Protein AF-A0A9D6PTS1-F1 (afdb_monomer_lite)

Sequence (184 aa):
MKTFHCTCGNTLYFPNSLCLACNRAVGYLPDEKQLSAIVPAATGHLLATYNGRQYKKCKNYSDYDVCNWLVPIEDAQDYCVSCRLNQIIPNLNEPKNITLWYRIEQAKRHLLYTLFSLHLPVLNRSEDPVHGMGFEFMEDETAYDEFTNELTTKRSVITGHNAGIITINLLEAQPSKRVKMREE

Secondary structure (DSSP, 8-state):
---EE-TTS-EE-TT-SB-TTT--BEEEETTTTEEEEEEE-TTSSEEETTT--EEEE-HHHHHHS---BEEETT---SS-TTGGGEEE---TTSHHHHHHHHHHHHHHHHHHHHHHHTT----BTTT-TTT-BEEEEE--EEEE-TTT--EEEEEPPPPEEETTEEEEEGGGGSHHHHHHHHH-

pLDDT: mean 91.29, std 9.03, range [47.09, 98.06]

Structure (mmCIF, N/CA/C/O backbone):
data_AF-A0A9D6PTS1-F1
#
_entry.id   AF-A0A9D6PTS1-F1
#
loop_
_atom_site.group_PDB
_atom_site.id
_atom_site.type_symbol
_atom_site.label_atom_id
_atom_site.label_alt_id
_atom_site.label_comp_id
_atom_site.label_asym_id
_atom_site.label_entity_id
_atom_site.label_seq_id
_atom_site.pdbx_PDB_ins_code
_atom_site.Cartn_x
_atom_site.Cartn_y
_atom_site.Cartn_z
_atom_site.occupancy
_atom_site.B_iso_or_equiv
_atom_site.auth_seq_id
_atom_site.auth_comp_id
_atom_site.auth_asym_id
_atom_site.auth_atom_id
_atom_site.pdbx_PDB_model_num
ATOM 1 N N . MET A 1 1 ? -13.735 13.630 -3.300 1.00 64.75 1 MET A N 1
ATOM 2 C CA . MET A 1 1 ? -12.655 12.935 -2.563 1.00 64.75 1 MET A CA 1
ATOM 3 C C . MET A 1 1 ? -13.270 12.356 -1.297 1.00 64.75 1 MET A C 1
ATOM 5 O O . MET A 1 1 ? -13.902 13.119 -0.579 1.00 64.75 1 MET A O 1
ATOM 9 N N . LYS A 1 2 ? -13.192 11.036 -1.064 1.00 82.88 2 LYS A N 1
ATOM 10 C CA . LYS A 1 2 ? -13.738 10.430 0.163 1.00 82.88 2 LYS A CA 1
ATOM 11 C C . LYS A 1 2 ? -12.865 10.835 1.350 1.00 82.88 2 LYS A C 1
ATOM 13 O O . LYS A 1 2 ? -11.642 10.724 1.275 1.00 82.88 2 LYS A O 1
ATOM 18 N N . THR A 1 3 ? -13.494 11.304 2.414 1.00 93.00 3 THR A N 1
ATOM 19 C CA . THR A 1 3 ? -12.849 11.615 3.689 1.00 93.00 3 THR A CA 1
ATOM 20 C C . THR A 1 3 ? -13.257 10.595 4.745 1.00 93.00 3 THR A C 1
ATOM 22 O O . THR A 1 3 ? -14.233 9.859 4.587 1.00 93.00 3 THR A O 1
ATOM 25 N N . PHE A 1 4 ? -12.477 10.537 5.817 1.00 94.56 4 PHE A N 1
ATOM 26 C CA . PHE A 1 4 ? -12.728 9.704 6.987 1.00 94.56 4 PHE A CA 1
ATOM 27 C C . PHE A 1 4 ? -12.675 10.573 8.245 1.00 94.56 4 PHE A C 1
ATOM 29 O O . PHE A 1 4 ? -12.300 11.744 8.179 1.00 94.56 4 PHE A O 1
ATOM 36 N N . HIS A 1 5 ? -13.013 10.002 9.399 1.00 95.88 5 HIS A N 1
ATOM 37 C CA . HIS A 1 5 ? -12.986 10.716 10.673 1.00 95.88 5 HIS A CA 1
ATOM 38 C C . HIS A 1 5 ? -12.180 9.947 11.713 1.00 95.88 5 HIS A C 1
ATOM 40 O O . HIS A 1 5 ? -12.327 8.736 11.870 1.00 95.88 5 HIS A O 1
ATOM 46 N N . CYS A 1 6 ? -11.325 10.667 12.435 1.00 96.38 6 CYS A N 1
ATOM 47 C CA . CYS A 1 6 ? -10.659 10.145 13.618 1.00 96.38 6 CYS A CA 1
ATOM 48 C C . CYS A 1 6 ? -11.649 10.071 14.789 1.00 96.38 6 CYS A C 1
ATOM 50 O O . CYS A 1 6 ? -12.622 10.819 14.839 1.00 96.38 6 CYS A O 1
ATOM 52 N N . THR A 1 7 ? -11.336 9.277 15.814 1.00 94.88 7 THR A N 1
ATOM 53 C CA . THR A 1 7 ? -12.111 9.226 17.069 1.00 94.88 7 THR A CA 1
ATOM 54 C C . THR A 1 7 ? -12.200 10.566 17.808 1.00 94.88 7 THR A C 1
ATOM 56 O O . THR A 1 7 ? -13.036 10.719 18.685 1.00 94.88 7 THR A O 1
ATOM 59 N N . CYS A 1 8 ? -11.331 11.531 17.491 1.00 95.31 8 CYS A N 1
ATOM 60 C CA . CYS A 1 8 ? -11.377 12.889 18.038 1.00 95.31 8 CYS A CA 1
ATOM 61 C C . CYS A 1 8 ? -12.244 13.853 17.202 1.00 95.31 8 CYS A C 1
ATOM 63 O O . CYS A 1 8 ? -12.252 15.046 17.479 1.00 95.31 8 CYS A O 1
ATOM 65 N N . GLY A 1 9 ? -12.888 13.373 16.133 1.00 94.81 9 GLY A N 1
ATOM 66 C CA . GLY A 1 9 ? -13.703 14.171 15.210 1.00 94.81 9 GLY A CA 1
ATOM 67 C C . GLY A 1 9 ? -12.942 14.812 14.043 1.00 94.81 9 GLY A C 1
ATOM 68 O O . GLY A 1 9 ? -13.570 15.260 13.089 1.00 94.81 9 GLY A O 1
ATOM 69 N N . ASN A 1 10 ? -11.603 14.824 14.058 1.00 96.75 10 ASN A N 1
ATOM 70 C CA . ASN A 1 10 ? -10.819 15.421 12.973 1.00 96.75 10 ASN A CA 1
ATOM 71 C C . AS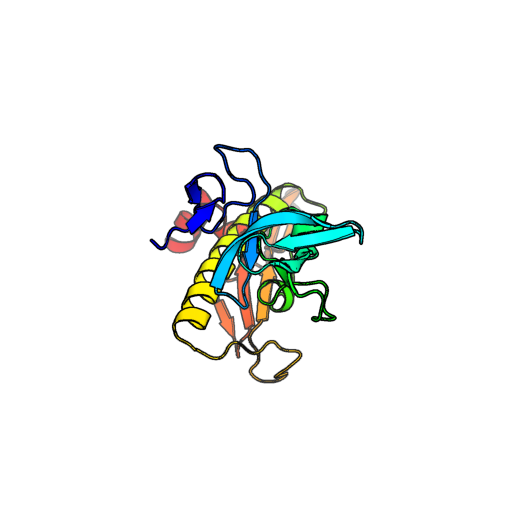N A 1 10 ? -10.992 14.662 11.650 1.00 96.75 10 ASN A C 1
ATOM 73 O O . ASN A 1 10 ? -11.004 13.427 11.628 1.00 96.75 10 ASN A O 1
ATOM 77 N N . THR A 1 11 ? -11.055 15.408 10.549 1.00 96.25 11 THR A N 1
ATOM 78 C CA . THR A 1 11 ? -11.092 14.852 9.196 1.00 96.25 11 THR A CA 1
ATOM 79 C C . THR A 1 11 ? -9.752 14.215 8.854 1.00 96.25 11 THR A C 1
ATOM 81 O O . THR A 1 11 ? -8.693 14.824 9.005 1.00 96.25 11 THR A O 1
ATOM 84 N N . LEU A 1 12 ? -9.811 12.984 8.365 1.00 95.62 12 LEU A N 1
ATOM 85 C CA . LEU A 1 12 ? -8.674 12.243 7.855 1.00 95.62 12 LEU A CA 1
ATOM 86 C C . LEU A 1 12 ? -8.814 12.044 6.348 1.00 95.62 12 LEU A C 1
ATOM 88 O O . LEU A 1 12 ? -9.909 11.858 5.807 1.00 95.62 12 LEU A O 1
ATOM 92 N N . TYR A 1 13 ? -7.671 12.017 5.685 1.00 93.38 13 TYR A N 1
ATOM 93 C CA . TYR A 1 13 ? -7.529 11.731 4.270 1.00 93.38 13 TYR A CA 1
ATOM 94 C C . TYR A 1 13 ? -6.846 10.382 4.085 1.00 93.38 13 TYR A C 1
ATOM 96 O O . TYR A 1 13 ? -6.071 9.932 4.927 1.00 93.38 13 TYR A O 1
ATOM 104 N N . PHE A 1 14 ? -7.110 9.753 2.943 1.00 91.31 14 PHE A N 1
ATOM 105 C CA . PHE A 1 14 ? -6.644 8.407 2.625 1.00 91.31 14 PHE A CA 1
ATOM 106 C C . PHE A 1 14 ? -5.150 8.117 2.899 1.00 91.31 14 PHE A C 1
ATOM 108 O O . PHE A 1 14 ? -4.876 7.034 3.413 1.00 91.31 14 PHE A O 1
ATOM 115 N N . PRO A 1 15 ? -4.183 9.022 2.631 1.00 92.44 15 PRO A N 1
ATOM 116 C CA . PRO A 1 15 ? -2.770 8.733 2.880 1.00 92.44 15 PRO A CA 1
ATOM 117 C C . PRO A 1 15 ? -2.318 8.985 4.324 1.00 92.44 15 PRO A C 1
ATOM 119 O O . PRO A 1 15 ? -1.149 8.766 4.630 1.00 92.44 15 PRO A O 1
ATOM 122 N N . ASN A 1 16 ? -3.188 9.477 5.215 1.00 94.62 16 ASN A N 1
ATOM 123 C CA . ASN A 1 16 ? -2.781 9.736 6.592 1.00 94.62 16 ASN A CA 1
ATOM 124 C C . ASN A 1 16 ? -2.387 8.431 7.304 1.00 94.62 16 ASN A C 1
ATOM 126 O O . ASN A 1 16 ? -3.084 7.420 7.219 1.00 94.62 16 ASN A O 1
ATOM 130 N N . SER A 1 17 ? -1.273 8.498 8.031 1.00 95.25 17 SER A N 1
ATOM 131 C CA . SER A 1 17 ? -0.795 7.508 9.007 1.00 95.25 17 SER A CA 1
ATOM 132 C C . SER A 1 17 ? -0.874 8.036 10.450 1.00 95.25 17 SER A C 1
ATOM 134 O O . SER A 1 17 ? -0.736 7.283 11.414 1.00 95.25 17 SER A O 1
ATOM 136 N N . LEU A 1 18 ? -1.153 9.336 10.608 1.00 96.62 18 LEU A N 1
ATOM 137 C CA . LEU A 1 18 ? -1.346 10.031 11.876 1.00 96.62 18 LEU A CA 1
ATOM 138 C C . LEU A 1 18 ? -2.528 11.005 11.769 1.00 96.62 18 LEU A C 1
ATOM 140 O O . LEU A 1 18 ? -2.711 11.670 10.747 1.00 96.62 18 LEU A O 1
ATOM 144 N N . CYS A 1 19 ? -3.308 11.134 12.838 1.00 96.81 19 CYS A N 1
ATOM 145 C CA . CYS A 1 19 ? -4.261 12.225 12.981 1.00 96.81 19 CYS A CA 1
ATOM 146 C C . CYS A 1 19 ? -3.537 13.502 13.420 1.00 96.81 19 CYS A C 1
ATOM 148 O O . CYS A 1 19 ? -3.037 13.567 14.538 1.00 96.81 19 CYS A O 1
ATOM 150 N N . LEU A 1 20 ? -3.554 14.540 12.584 1.00 94.94 20 LEU A N 1
ATOM 151 C CA . LEU A 1 20 ? -2.844 15.799 12.851 1.00 94.94 20 LEU A CA 1
ATOM 152 C C . LEU A 1 20 ? -3.441 16.644 13.995 1.00 94.94 20 LEU A C 1
ATOM 154 O O . LEU A 1 20 ? -2.818 17.608 14.418 1.00 94.94 20 LEU A O 1
ATOM 158 N N . ALA A 1 21 ? -4.633 16.301 14.495 1.00 96.94 21 ALA A N 1
ATOM 159 C CA . ALA A 1 21 ? -5.270 17.015 15.605 1.00 96.94 21 ALA A CA 1
ATOM 160 C C . ALA A 1 21 ? -5.002 16.378 16.979 1.00 96.94 21 ALA A C 1
ATOM 162 O O . ALA A 1 21 ? -4.867 17.088 17.968 1.00 96.94 21 ALA A O 1
ATOM 163 N N . CYS A 1 22 ? -4.955 15.043 17.064 1.00 96.44 22 CYS A N 1
ATOM 164 C CA . CYS A 1 22 ? -4.805 14.327 18.342 1.00 96.44 22 CYS A CA 1
ATOM 165 C C . CYS A 1 22 ? -3.583 13.403 18.407 1.00 96.44 22 CYS A C 1
ATOM 167 O O . CYS A 1 22 ? -3.416 12.690 19.393 1.00 96.44 22 CYS A O 1
ATOM 169 N N . ASN A 1 23 ? -2.757 13.376 17.358 1.00 95.88 23 ASN A N 1
ATOM 170 C CA . ASN A 1 23 ? -1.534 12.576 17.244 1.00 95.88 23 ASN A CA 1
ATOM 171 C C . ASN A 1 23 ? -1.720 11.062 17.434 1.00 95.88 23 ASN A C 1
ATOM 173 O O . ASN A 1 23 ? -0.760 10.338 17.686 1.00 95.88 23 ASN A O 1
ATOM 177 N N . ARG A 1 24 ? -2.944 10.545 17.284 1.00 95.31 24 ARG A N 1
ATOM 178 C CA . ARG A 1 24 ? -3.167 9.097 17.224 1.00 95.31 24 ARG A CA 1
ATOM 179 C C . ARG A 1 24 ? -2.693 8.555 15.886 1.00 95.31 24 ARG A C 1
ATOM 181 O O . ARG A 1 24 ? -2.996 9.140 14.844 1.00 95.31 24 ARG A O 1
ATOM 188 N N . ALA A 1 25 ? -2.008 7.417 15.919 1.00 95.75 25 ALA A N 1
ATOM 189 C CA . ALA A 1 25 ? -1.727 6.654 14.716 1.00 95.75 25 ALA A CA 1
ATOM 190 C C . ALA A 1 25 ? -3.047 6.197 14.077 1.00 95.75 25 ALA A C 1
ATOM 192 O O . ALA A 1 25 ? -4.013 5.863 14.773 1.00 95.75 25 ALA A O 1
ATOM 193 N N . VAL A 1 26 ? -3.090 6.206 12.750 1.00 97.19 26 VAL A N 1
ATOM 194 C CA . VAL A 1 26 ? -4.240 5.753 11.966 1.00 97.19 26 VAL A CA 1
ATOM 195 C C . VAL A 1 26 ? -3.764 4.796 10.879 1.00 97.19 26 VAL A C 1
ATOM 197 O O . VAL A 1 26 ? -2.644 4.907 10.389 1.00 97.19 26 VAL A O 1
ATOM 200 N N . GLY A 1 27 ? -4.612 3.849 10.505 1.00 97.25 27 GLY A N 1
ATOM 201 C CA . GLY A 1 27 ? -4.324 2.887 9.450 1.00 97.25 27 GLY A CA 1
ATOM 202 C C . GLY A 1 27 ? -5.582 2.533 8.675 1.00 97.25 27 GLY A C 1
ATOM 203 O O . GLY A 1 27 ? -6.701 2.641 9.184 1.00 97.25 27 GLY A O 1
ATOM 204 N N . TYR A 1 28 ? -5.398 2.170 7.412 1.00 97.69 28 TYR A N 1
ATOM 205 C CA . TYR A 1 28 ? -6.489 1.818 6.517 1.00 97.69 28 TYR A CA 1
ATOM 206 C C . TYR A 1 28 ? -6.804 0.329 6.630 1.00 97.69 28 TYR A C 1
ATOM 208 O O . TYR A 1 28 ? -5.909 -0.506 6.520 1.00 97.69 28 TYR A O 1
ATOM 216 N N . LEU A 1 29 ? -8.076 0.017 6.839 1.00 96.94 29 LEU A N 1
ATOM 217 C CA . LEU A 1 29 ? -8.641 -1.322 6.928 1.00 96.94 29 LEU A CA 1
ATOM 218 C C . LEU A 1 29 ? -9.196 -1.683 5.540 1.00 96.94 29 LEU A C 1
ATOM 220 O O . LEU A 1 29 ? -10.252 -1.159 5.165 1.00 96.94 29 LEU A O 1
ATOM 224 N N . PRO A 1 30 ? -8.486 -2.484 4.724 1.00 94.19 30 PRO A N 1
ATOM 225 C CA . PRO A 1 30 ? -8.931 -2.791 3.364 1.00 94.19 30 PRO A CA 1
ATOM 226 C C . PRO A 1 30 ? -10.227 -3.612 3.318 1.00 94.19 30 PRO A C 1
ATOM 228 O O . PRO A 1 30 ? -11.035 -3.412 2.415 1.00 94.19 30 PRO A O 1
ATOM 231 N N . ASP A 1 31 ? -10.441 -4.473 4.310 1.00 92.94 31 ASP A N 1
ATOM 232 C CA . ASP A 1 31 ? -11.643 -5.281 4.536 1.00 92.94 31 ASP A CA 1
ATOM 233 C C . ASP A 1 31 ? -12.887 -4.423 4.825 1.00 92.94 31 ASP A C 1
ATOM 235 O O . ASP A 1 31 ? -13.961 -4.690 4.293 1.00 92.94 31 ASP A O 1
ATOM 239 N N . GLU A 1 32 ? -12.728 -3.338 5.585 1.00 94.56 32 GLU A N 1
ATOM 240 C CA . GLU A 1 32 ? -13.823 -2.422 5.953 1.00 94.56 32 GLU A CA 1
ATOM 241 C C . GLU A 1 32 ? -13.914 -1.187 5.032 1.00 94.56 32 GLU A C 1
ATOM 243 O O . GLU A 1 32 ? -14.796 -0.336 5.163 1.00 94.56 32 GLU A O 1
ATOM 248 N N . LYS A 1 33 ? -12.963 -1.038 4.103 1.00 93.19 33 LYS A N 1
ATOM 249 C CA . LYS A 1 33 ? -12.774 0.144 3.244 1.00 93.19 33 LYS A CA 1
ATOM 250 C C . LYS A 1 33 ? -12.736 1.472 4.026 1.00 93.19 33 LYS A C 1
ATOM 252 O O . LYS A 1 33 ? -13.239 2.502 3.542 1.00 93.19 33 LYS A O 1
ATOM 257 N N . GLN A 1 34 ? -12.111 1.455 5.205 1.00 94.94 34 GLN A N 1
ATOM 258 C CA . GLN A 1 34 ? -12.180 2.517 6.212 1.00 94.94 34 GLN A CA 1
ATOM 259 C C . GLN A 1 34 ? -10.801 2.890 6.771 1.00 94.94 34 GLN A C 1
ATOM 261 O O . GLN A 1 34 ? -9.968 2.025 7.007 1.00 94.94 34 GLN A O 1
ATOM 266 N N . LEU A 1 35 ? -10.564 4.175 7.049 1.00 96.12 35 LEU A N 1
ATOM 267 C CA . LEU A 1 35 ? -9.413 4.612 7.845 1.00 96.12 35 LEU A CA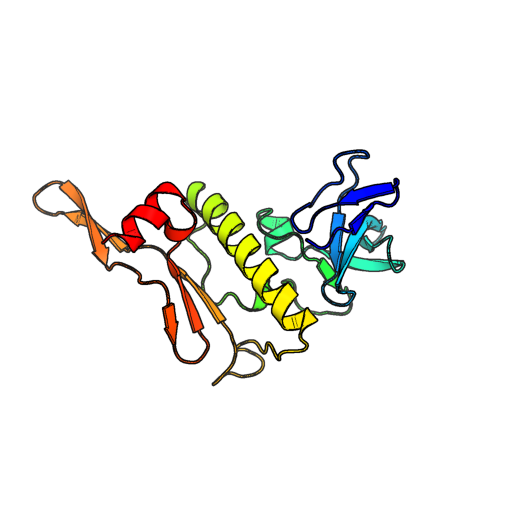 1
ATOM 268 C C . LEU A 1 35 ? -9.807 4.681 9.328 1.00 96.12 35 LEU A C 1
ATOM 270 O O . LEU A 1 35 ? -10.783 5.350 9.676 1.00 96.12 35 LEU A O 1
ATOM 274 N N . SER A 1 36 ? -9.057 3.997 10.192 1.00 97.06 36 SER A N 1
ATOM 275 C CA . SER A 1 36 ? -9.333 3.900 11.629 1.00 97.06 36 SER A CA 1
ATOM 276 C C . SER A 1 36 ? -8.156 4.410 12.447 1.00 97.06 36 SER A C 1
ATOM 278 O O . SER A 1 36 ? -7.002 4.162 12.099 1.00 97.06 36 SER A O 1
ATOM 280 N N . ALA A 1 37 ? -8.436 5.048 13.587 1.00 96.94 37 ALA A N 1
ATOM 281 C CA . ALA A 1 37 ? -7.421 5.176 14.624 1.00 96.94 37 ALA A CA 1
ATOM 282 C C . ALA A 1 37 ? -7.054 3.787 15.153 1.00 96.94 37 ALA A C 1
ATOM 284 O O . ALA A 1 37 ? -7.895 2.881 15.204 1.00 96.94 37 ALA A O 1
ATOM 285 N N . ILE A 1 38 ? -5.787 3.633 15.511 1.00 96.00 38 ILE A N 1
ATOM 286 C CA . ILE A 1 38 ? -5.234 2.394 16.042 1.00 96.00 38 ILE A CA 1
ATOM 287 C C . ILE A 1 38 ? -4.603 2.648 17.399 1.00 96.00 38 ILE A C 1
ATOM 289 O O . ILE A 1 38 ? -3.952 3.671 17.619 1.00 96.00 38 ILE A O 1
ATOM 293 N N . VAL A 1 39 ? -4.802 1.701 18.309 1.00 94.19 39 VAL A N 1
ATOM 294 C CA . VAL A 1 39 ? -4.187 1.713 19.636 1.00 94.19 39 VAL A CA 1
ATOM 295 C C . VAL A 1 39 ? -3.404 0.417 19.848 1.00 94.19 39 VAL A C 1
ATOM 297 O O . VAL A 1 39 ? -3.842 -0.630 19.370 1.00 94.19 39 VAL A O 1
ATOM 300 N N . PRO A 1 40 ? -2.247 0.452 20.528 1.00 92.25 40 PRO A N 1
ATOM 301 C CA . PRO A 1 40 ? -1.524 -0.767 20.872 1.00 92.25 40 PRO A CA 1
ATOM 302 C C . PRO A 1 40 ? -2.388 -1.698 21.734 1.00 92.25 40 PRO A C 1
ATOM 304 O O . PRO A 1 40 ? -2.995 -1.258 22.711 1.00 92.25 40 PRO A O 1
ATOM 307 N N . ALA A 1 41 ? -2.436 -2.979 21.380 1.00 88.62 41 ALA A N 1
ATOM 308 C CA . ALA A 1 41 ? -3.005 -4.041 22.201 1.00 88.62 41 ALA A CA 1
ATOM 309 C C . ALA A 1 41 ? -1.907 -4.699 23.054 1.00 88.62 41 ALA A C 1
ATOM 311 O O . ALA A 1 41 ? -0.726 -4.668 22.705 1.00 88.62 41 ALA A O 1
ATOM 312 N N . ALA A 1 42 ? -2.295 -5.351 24.155 1.00 78.44 42 ALA A N 1
ATOM 313 C CA . ALA A 1 42 ? -1.361 -6.036 25.059 1.00 78.44 42 ALA A CA 1
ATOM 314 C C . ALA A 1 42 ? -0.558 -7.161 24.373 1.00 78.44 42 ALA A C 1
ATOM 316 O O . ALA A 1 42 ? 0.521 -7.521 24.825 1.00 78.44 42 ALA A O 1
ATOM 317 N N . THR A 1 43 ? -1.072 -7.692 23.264 1.00 75.94 43 THR A N 1
ATOM 318 C CA . THR A 1 43 ? -0.473 -8.767 22.465 1.00 75.94 43 THR A CA 1
ATOM 319 C C . THR A 1 43 ? 0.615 -8.287 21.495 1.00 75.94 43 THR A C 1
ATOM 321 O O . THR A 1 43 ? 1.169 -9.094 20.757 1.00 75.94 43 THR A O 1
ATOM 324 N N . GLY A 1 44 ? 0.910 -6.981 21.444 1.00 79.50 44 GLY A N 1
ATOM 325 C CA . GLY A 1 44 ? 1.791 -6.379 20.431 1.00 79.50 44 GLY A CA 1
ATOM 326 C C . GLY A 1 44 ? 1.104 -6.116 19.085 1.00 79.50 44 GLY A C 1
ATOM 327 O O . GLY A 1 44 ? 1.713 -5.557 18.174 1.00 79.50 44 GLY A O 1
ATOM 328 N N . HIS A 1 45 ? -0.175 -6.477 18.960 1.00 90.94 45 HIS A N 1
ATOM 329 C CA . HIS A 1 45 ? -1.023 -6.133 17.821 1.00 90.94 45 HIS A CA 1
ATOM 330 C C . HIS A 1 45 ? -1.632 -4.733 17.976 1.00 90.94 45 HIS A C 1
ATOM 332 O O . HIS A 1 45 ? -1.441 -4.041 18.977 1.00 90.94 45 HIS A O 1
ATOM 338 N N . LEU A 1 46 ? -2.374 -4.298 16.965 1.00 94.75 46 LEU A N 1
ATOM 339 C CA . LEU A 1 46 ? -3.081 -3.026 16.941 1.00 94.75 46 LEU A CA 1
ATOM 340 C C . LEU A 1 46 ? -4.580 -3.275 17.030 1.00 94.75 46 LEU A C 1
ATOM 342 O O . LEU A 1 46 ? -5.120 -4.057 16.259 1.00 94.75 46 LEU A O 1
ATOM 346 N N . LEU A 1 47 ? -5.267 -2.578 17.922 1.00 96.75 47 LEU A N 1
ATOM 347 C CA . LEU A 1 47 ? -6.722 -2.563 17.965 1.00 96.75 47 LEU A CA 1
ATOM 348 C C . LEU A 1 47 ? -7.236 -1.396 17.118 1.00 96.75 47 LEU A C 1
ATOM 350 O O . LEU A 1 47 ? -6.886 -0.239 17.374 1.00 96.75 47 LEU A O 1
ATOM 354 N N . ALA A 1 48 ? -8.073 -1.684 16.125 1.00 96.94 48 ALA A N 1
ATOM 355 C CA . ALA A 1 48 ? -8.743 -0.656 15.343 1.00 96.94 48 ALA A CA 1
ATOM 356 C C . ALA A 1 48 ? -9.967 -0.137 16.102 1.00 96.94 48 ALA A C 1
ATOM 358 O O . ALA A 1 48 ? -10.882 -0.888 16.433 1.00 96.94 48 ALA A O 1
ATOM 359 N N . THR A 1 49 ? -10.026 1.170 16.351 1.00 95.94 49 THR A N 1
ATOM 360 C CA . THR A 1 49 ? -11.151 1.777 17.077 1.00 95.94 49 THR A CA 1
ATOM 361 C C . THR A 1 49 ? -12.466 1.744 16.297 1.00 95.94 49 THR A C 1
ATOM 363 O O . THR A 1 49 ? -13.516 1.942 16.892 1.00 95.94 49 THR A O 1
ATOM 366 N N . TYR A 1 50 ? -12.415 1.561 14.973 1.00 96.00 50 TYR A N 1
ATOM 367 C CA . TYR A 1 50 ? -13.598 1.544 14.112 1.00 96.00 50 TYR A CA 1
ATOM 368 C C . TYR A 1 50 ? -14.493 0.320 14.351 1.00 96.00 50 TYR A C 1
ATOM 370 O O . TYR A 1 50 ? -15.701 0.474 14.488 1.00 96.00 50 TYR A O 1
ATOM 378 N N . ASN A 1 51 ? -13.907 -0.879 14.417 1.00 95.19 51 ASN A N 1
ATOM 379 C CA . ASN A 1 51 ? -14.642 -2.142 14.548 1.00 95.19 51 ASN A CA 1
ATOM 380 C C . ASN A 1 51 ? -14.226 -2.978 15.772 1.00 95.19 51 ASN A C 1
ATOM 382 O O . ASN A 1 51 ? -14.775 -4.055 15.987 1.00 95.19 51 ASN A O 1
ATOM 386 N N . GLY A 1 52 ? -13.251 -2.516 16.562 1.00 94.31 52 GLY A N 1
ATOM 387 C CA . GLY A 1 52 ? -12.751 -3.236 17.734 1.00 94.31 52 GLY A CA 1
ATOM 388 C C . GLY A 1 52 ? -11.984 -4.520 17.406 1.00 94.31 52 GLY A C 1
ATOM 389 O O . GLY A 1 52 ? -11.749 -5.319 18.309 1.00 94.31 52 GLY A O 1
ATOM 390 N N . ARG A 1 53 ? -11.599 -4.748 16.143 1.00 95.56 53 ARG A N 1
ATOM 391 C CA . ARG A 1 53 ? -10.812 -5.921 15.736 1.00 95.56 53 ARG A CA 1
ATOM 392 C C . ARG A 1 53 ? -9.314 -5.651 15.815 1.00 95.56 53 ARG A C 1
ATOM 394 O O . ARG A 1 53 ? -8.868 -4.499 15.826 1.00 95.56 53 ARG A O 1
ATOM 401 N N . GLN A 1 54 ? -8.542 -6.733 15.887 1.00 96.50 54 GLN A N 1
ATOM 402 C CA . GLN A 1 54 ? -7.088 -6.674 15.929 1.00 96.50 54 GLN A CA 1
ATOM 403 C C . GLN A 1 54 ? -6.482 -6.782 14.531 1.00 96.50 54 GLN A C 1
ATOM 405 O O . GLN A 1 54 ? -6.914 -7.566 13.693 1.00 96.50 54 GLN A O 1
ATOM 410 N N . TYR A 1 55 ? -5.443 -5.991 14.311 1.00 97.31 55 TYR A N 1
ATOM 411 C CA . TYR A 1 55 ? -4.699 -5.899 13.071 1.00 97.31 55 TYR A CA 1
ATOM 412 C C . TYR A 1 55 ? -3.200 -5.845 13.369 1.00 97.31 55 TYR A C 1
ATOM 414 O O . TYR A 1 55 ? -2.765 -5.474 14.461 1.00 97.31 55 TYR A O 1
ATOM 422 N N . LYS A 1 56 ? -2.389 -6.136 12.360 1.00 96.50 56 LYS A N 1
ATOM 423 C CA . LYS A 1 56 ? -0.957 -5.828 12.318 1.00 96.50 56 LYS A CA 1
ATOM 424 C C . LYS A 1 56 ? -0.680 -4.786 11.233 1.00 96.50 56 LYS A C 1
ATOM 426 O O . LYS A 1 56 ? -1.459 -4.621 10.290 1.00 96.50 56 LYS A O 1
ATOM 431 N N . LYS A 1 57 ? 0.424 -4.045 11.363 1.00 96.69 57 LYS A N 1
ATOM 432 C CA . LYS A 1 57 ? 0.899 -3.200 10.258 1.00 96.69 57 LYS A CA 1
ATOM 433 C C . LYS A 1 57 ? 1.355 -4.102 9.117 1.00 96.69 57 LYS A C 1
ATOM 435 O O . LYS A 1 57 ? 1.979 -5.128 9.359 1.00 96.69 57 LYS A O 1
ATOM 440 N N . CYS A 1 58 ? 1.086 -3.688 7.883 1.00 97.94 58 CYS A N 1
ATOM 441 C CA . CYS A 1 58 ? 1.769 -4.259 6.728 1.00 97.94 58 CYS A CA 1
ATOM 442 C C . CYS A 1 58 ? 3.291 -4.151 6.920 1.00 97.94 58 CYS A C 1
ATOM 444 O O . CYS A 1 58 ? 3.766 -3.100 7.344 1.00 97.94 58 CYS A O 1
ATOM 446 N N . LYS A 1 59 ? 4.062 -5.165 6.525 1.00 97.75 59 LYS A N 1
ATOM 447 C CA . LYS A 1 59 ? 5.530 -5.150 6.652 1.00 97.75 59 LYS A CA 1
ATOM 448 C C . LYS A 1 59 ? 6.197 -3.934 5.985 1.00 97.75 59 LYS A C 1
ATOM 450 O O . LYS A 1 59 ? 7.010 -3.254 6.593 1.00 97.75 59 LYS A O 1
ATOM 455 N N . ASN A 1 60 ? 5.748 -3.543 4.788 1.00 97.69 60 ASN A N 1
ATOM 456 C CA . ASN A 1 60 ? 6.220 -2.303 4.140 1.00 97.69 60 ASN A CA 1
ATOM 457 C C . ASN A 1 60 ? 5.837 -1.012 4.895 1.00 97.69 60 ASN A C 1
ATOM 459 O O . ASN A 1 60 ? 6.472 0.022 4.709 1.00 97.69 60 ASN A O 1
ATOM 463 N N . TYR A 1 61 ? 4.788 -1.048 5.723 1.00 96.69 61 TYR A N 1
ATOM 464 C CA . TYR A 1 61 ? 4.446 0.058 6.616 1.00 96.69 61 TYR A CA 1
ATOM 465 C C . TYR A 1 61 ? 5.375 0.053 7.838 1.00 96.69 61 TYR A C 1
ATOM 467 O O . TYR A 1 61 ? 5.983 1.075 8.138 1.00 96.69 61 TYR A O 1
ATOM 475 N N . SER A 1 62 ? 5.529 -1.079 8.531 1.00 95.75 62 SER A N 1
ATOM 476 C CA . SER A 1 62 ? 6.383 -1.152 9.724 1.00 95.75 62 SER A CA 1
ATOM 477 C C . SER A 1 62 ? 7.855 -0.867 9.437 1.00 95.75 62 SER A C 1
ATOM 479 O O . SER A 1 62 ? 8.491 -0.191 10.239 1.00 95.75 62 SER A O 1
ATOM 481 N N . ASP A 1 63 ? 8.372 -1.362 8.313 1.00 96.50 63 ASP A N 1
ATOM 482 C CA . ASP A 1 63 ? 9.811 -1.380 8.044 1.00 96.50 63 ASP A CA 1
ATOM 483 C C . ASP A 1 63 ? 10.283 -0.093 7.338 1.00 96.50 63 ASP A C 1
ATOM 485 O O . ASP A 1 63 ? 11.418 0.332 7.539 1.00 96.50 63 ASP A O 1
ATOM 489 N N . TYR A 1 64 ? 9.415 0.548 6.537 1.00 96.50 64 TYR A N 1
ATOM 490 C CA . TYR A 1 64 ? 9.808 1.654 5.643 1.00 96.50 64 TYR A CA 1
ATOM 491 C C . TYR A 1 64 ? 8.831 2.841 5.582 1.00 96.50 64 TYR A C 1
ATOM 493 O O . TYR A 1 64 ? 9.099 3.801 4.864 1.00 96.50 64 TYR A O 1
ATOM 501 N N . ASP A 1 65 ? 7.686 2.787 6.271 1.00 95.19 65 ASP A N 1
ATOM 502 C CA . ASP A 1 65 ? 6.642 3.831 6.249 1.00 95.19 65 ASP A CA 1
ATOM 503 C C . ASP A 1 65 ? 6.101 4.189 4.840 1.00 95.19 65 ASP A C 1
ATOM 505 O O . ASP A 1 65 ? 5.567 5.271 4.602 1.00 95.19 65 ASP A O 1
ATOM 509 N N . VAL A 1 66 ? 6.191 3.259 3.875 1.00 96.50 66 VAL A N 1
ATOM 510 C CA . VAL A 1 66 ? 5.701 3.460 2.488 1.00 96.50 66 VAL A CA 1
ATOM 511 C C . VAL A 1 66 ? 4.239 3.071 2.269 1.00 96.50 66 VAL A C 1
ATOM 513 O O . VAL A 1 66 ? 3.637 3.319 1.215 1.00 96.50 66 VAL A O 1
ATOM 516 N N . CYS A 1 67 ? 3.637 2.454 3.278 1.00 97.62 67 CYS A N 1
ATOM 517 C CA . CYS A 1 67 ? 2.266 1.978 3.276 1.00 97.62 67 CYS A CA 1
ATOM 518 C C . CYS A 1 67 ? 1.536 2.471 4.524 1.00 97.62 67 CYS A C 1
ATOM 520 O O . CYS A 1 67 ? 2.171 2.771 5.518 1.00 97.62 67 CYS A O 1
ATOM 522 N N . ASN A 1 68 ? 0.209 2.562 4.474 1.00 96.88 68 ASN A N 1
ATOM 523 C CA . ASN A 1 68 ? -0.624 2.849 5.646 1.00 96.88 68 ASN A CA 1
ATOM 524 C C . ASN A 1 68 ? -1.787 1.857 5.802 1.00 96.88 68 ASN A C 1
ATOM 526 O O . ASN A 1 68 ? -2.691 2.080 6.603 1.00 96.88 68 ASN A O 1
ATOM 530 N N . TRP A 1 69 ? -1.797 0.776 5.019 1.00 97.81 69 TRP A N 1
ATOM 531 C CA . TRP A 1 69 ? -2.813 -0.269 5.105 1.00 97.81 69 TRP A CA 1
ATOM 532 C C . TRP A 1 69 ? -2.429 -1.302 6.165 1.00 97.81 69 TRP A C 1
ATOM 534 O O . TRP A 1 69 ? -1.254 -1.645 6.336 1.00 97.81 69 TRP A O 1
ATOM 544 N N . LEU A 1 70 ? -3.435 -1.793 6.877 1.00 97.75 70 LEU A N 1
ATOM 545 C CA . LEU A 1 70 ? -3.305 -2.805 7.914 1.00 97.75 70 LEU A CA 1
ATOM 546 C C . LEU A 1 70 ? -3.673 -4.189 7.379 1.00 97.75 70 LEU A C 1
ATOM 548 O O . LEU A 1 70 ? -4.231 -4.332 6.289 1.00 97.75 70 LEU A O 1
ATOM 552 N N . VAL A 1 71 ? -3.322 -5.206 8.157 1.00 98.00 71 VAL A N 1
ATOM 553 C CA . VAL A 1 71 ? -3.598 -6.612 7.866 1.00 98.00 71 VAL A CA 1
ATOM 554 C C . VAL A 1 71 ? -4.372 -7.199 9.047 1.00 98.00 71 VAL A C 1
ATOM 556 O O . VAL A 1 71 ? -3.891 -7.042 10.172 1.00 98.00 71 VAL A O 1
ATOM 559 N N . PRO A 1 72 ? -5.555 -7.810 8.842 1.00 97.19 72 PRO A N 1
ATOM 560 C CA . PRO A 1 72 ? -6.262 -8.522 9.909 1.00 97.19 72 PRO A CA 1
ATOM 561 C C . PRO A 1 72 ? -5.352 -9.561 10.564 1.00 97.19 72 PRO A C 1
ATOM 563 O O . PRO A 1 72 ? -4.501 -10.140 9.887 1.00 97.19 72 PRO A O 1
ATOM 566 N N . ILE A 1 73 ? -5.495 -9.801 11.868 1.00 95.94 73 ILE A N 1
ATOM 567 C CA . ILE A 1 73 ? -4.619 -10.764 12.554 1.00 95.94 73 ILE A CA 1
ATOM 568 C C . ILE A 1 73 ? -4.874 -12.210 12.105 1.00 95.94 73 ILE A C 1
ATOM 570 O O . ILE A 1 73 ? -3.979 -13.049 12.162 1.00 95.94 73 ILE A O 1
ATOM 574 N N . GLU A 1 74 ? -6.083 -12.480 11.618 1.00 95.06 74 GLU A N 1
ATOM 575 C CA . GLU A 1 74 ? -6.507 -13.759 11.054 1.00 95.06 74 GLU A CA 1
ATOM 576 C C . GLU A 1 74 ? -5.846 -14.043 9.697 1.00 95.06 74 GLU A C 1
ATOM 578 O O . GLU A 1 74 ? -5.809 -15.188 9.247 1.00 95.06 74 GLU A O 1
ATOM 583 N N . ASP A 1 75 ? -5.316 -13.011 9.037 1.00 95.50 75 ASP A N 1
ATOM 584 C CA . ASP A 1 75 ? -4.594 -13.154 7.784 1.00 95.50 75 ASP A CA 1
ATOM 585 C C . ASP A 1 75 ? -3.119 -13.492 8.053 1.00 95.50 75 ASP A C 1
ATOM 587 O O . ASP A 1 75 ? -2.343 -12.710 8.617 1.00 95.50 75 ASP A O 1
ATOM 591 N N . ALA A 1 76 ? -2.727 -14.690 7.618 1.00 94.56 76 ALA A N 1
ATOM 592 C CA . ALA A 1 76 ? -1.389 -15.231 7.821 1.00 94.56 76 ALA A CA 1
ATOM 593 C C . ALA A 1 76 ? -0.286 -14.424 7.112 1.00 94.56 76 ALA A C 1
ATOM 595 O O . ALA A 1 76 ? 0.879 -14.519 7.486 1.00 94.56 76 ALA A O 1
ATOM 596 N N . GLN A 1 77 ? -0.622 -13.617 6.104 1.00 95.25 77 GLN A N 1
ATOM 597 C CA . GLN A 1 77 ? 0.358 -12.854 5.332 1.00 95.25 77 GLN A CA 1
ATOM 598 C C . GLN A 1 77 ? 0.838 -11.613 6.097 1.00 95.25 77 GLN A C 1
ATOM 600 O O . GLN A 1 77 ? 0.063 -10.947 6.777 1.00 95.25 77 GLN A O 1
ATOM 605 N N . ASP A 1 78 ? 2.102 -11.226 5.939 1.00 96.19 78 ASP A N 1
ATOM 606 C CA . ASP A 1 78 ? 2.653 -10.025 6.601 1.00 96.19 78 ASP A CA 1
ATOM 607 C C . ASP A 1 78 ? 2.456 -8.731 5.807 1.00 96.19 78 ASP A C 1
ATOM 609 O O . ASP A 1 78 ? 2.515 -7.619 6.341 1.00 96.19 78 ASP A O 1
ATOM 613 N N . TYR A 1 79 ? 2.197 -8.858 4.512 1.00 97.81 79 TYR A N 1
ATOM 614 C CA . TYR A 1 79 ? 1.916 -7.736 3.627 1.00 97.81 79 TYR A CA 1
ATOM 615 C C . TYR A 1 79 ? 0.406 -7.517 3.524 1.00 97.81 79 TYR A C 1
ATOM 617 O O . TYR A 1 79 ? -0.359 -8.475 3.555 1.00 97.81 79 TYR A O 1
ATOM 625 N N . CYS A 1 80 ? -0.051 -6.273 3.368 1.00 97.69 80 CYS A N 1
ATOM 626 C CA . CYS A 1 80 ? -1.456 -5.997 3.041 1.00 97.69 80 CYS A CA 1
ATOM 627 C C . CYS A 1 80 ? -1.786 -6.395 1.599 1.00 97.69 80 CYS A C 1
ATOM 629 O O . CYS A 1 80 ? -0.887 -6.539 0.768 1.00 97.69 80 CYS A O 1
ATOM 631 N N . VAL A 1 81 ? -3.078 -6.480 1.275 1.00 96.69 81 VAL A N 1
ATOM 632 C CA . VAL A 1 81 ? -3.555 -6.878 -0.063 1.00 96.69 81 VAL A CA 1
ATOM 633 C C . VAL A 1 81 ? -3.010 -5.999 -1.203 1.00 96.69 81 VAL A C 1
ATOM 635 O O . VAL A 1 81 ? -2.872 -6.473 -2.320 1.00 96.69 81 VAL A O 1
ATOM 638 N N . SER A 1 82 ? -2.614 -4.748 -0.927 1.00 97.69 82 SER A N 1
ATOM 639 C CA . SER A 1 82 ? -1.912 -3.894 -1.898 1.00 97.69 82 SER A CA 1
ATOM 640 C C . SER A 1 82 ? -0.442 -4.278 -2.080 1.00 97.69 82 SER A C 1
ATOM 642 O O . SER A 1 82 ? 0.060 -4.332 -3.201 1.00 97.69 82 SER A O 1
ATOM 644 N N . CYS A 1 83 ? 0.286 -4.507 -0.987 1.00 98.00 83 CYS A N 1
ATOM 645 C CA . CYS A 1 83 ? 1.720 -4.795 -1.047 1.00 98.00 83 CYS A CA 1
ATOM 646 C C . CYS A 1 83 ? 2.020 -6.226 -1.511 1.00 98.00 83 CYS A C 1
ATOM 648 O O . CYS A 1 83 ? 3.079 -6.436 -2.087 1.00 98.00 83 CYS A O 1
ATOM 650 N N . ARG A 1 84 ? 1.081 -7.171 -1.349 1.00 97.06 84 ARG A N 1
ATOM 651 C CA . ARG A 1 84 ? 1.174 -8.533 -1.918 1.00 97.06 84 ARG A CA 1
ATOM 652 C C . ARG A 1 84 ? 1.235 -8.555 -3.446 1.00 97.06 84 ARG A C 1
ATOM 654 O O . ARG A 1 84 ? 1.690 -9.532 -4.020 1.00 97.06 84 ARG A O 1
ATOM 661 N N . LEU A 1 85 ? 0.782 -7.486 -4.103 1.00 97.75 85 LEU A N 1
ATOM 662 C CA . LEU A 1 85 ? 0.842 -7.370 -5.559 1.00 97.75 85 LEU A CA 1
ATOM 663 C C . LEU A 1 85 ? 2.239 -6.979 -6.061 1.00 97.75 85 LEU A C 1
ATOM 665 O O . LEU A 1 85 ? 2.473 -7.041 -7.262 1.00 97.75 85 LEU A O 1
ATOM 669 N N . ASN A 1 86 ? 3.170 -6.578 -5.191 1.00 97.31 86 ASN A N 1
ATOM 670 C CA . ASN A 1 86 ? 4.520 -6.227 -5.627 1.00 97.31 86 ASN A CA 1
ATOM 671 C C . ASN A 1 86 ? 5.313 -7.489 -5.955 1.00 97.31 86 ASN A C 1
ATOM 673 O O . ASN A 1 86 ? 5.587 -8.291 -5.067 1.00 97.31 86 ASN A O 1
ATOM 677 N N . GLN A 1 87 ? 5.710 -7.620 -7.216 1.00 96.12 87 GLN A N 1
ATOM 678 C CA . GLN A 1 87 ? 6.660 -8.633 -7.671 1.00 96.12 87 GLN A CA 1
ATOM 679 C C . GLN A 1 87 ? 8.094 -8.128 -7.509 1.00 96.12 87 GLN A C 1
ATOM 681 O O . GLN A 1 87 ? 8.969 -8.862 -7.060 1.00 96.12 87 GLN A O 1
ATOM 686 N N . ILE A 1 88 ? 8.319 -6.848 -7.823 1.00 96.19 88 ILE A N 1
ATOM 687 C CA . ILE A 1 88 ? 9.622 -6.192 -7.708 1.00 96.19 88 ILE A CA 1
ATOM 688 C C . ILE A 1 88 ? 9.439 -4.867 -6.972 1.00 96.19 88 ILE A C 1
ATOM 690 O O . ILE A 1 88 ? 8.574 -4.060 -7.322 1.00 96.19 88 ILE A O 1
ATOM 694 N N . ILE A 1 89 ? 10.263 -4.660 -5.946 1.00 96.44 89 ILE A N 1
ATOM 695 C CA . ILE A 1 89 ? 10.415 -3.382 -5.250 1.00 96.44 89 ILE A CA 1
ATOM 696 C C . ILE A 1 89 ? 11.804 -2.796 -5.547 1.00 96.44 89 ILE A C 1
ATOM 698 O O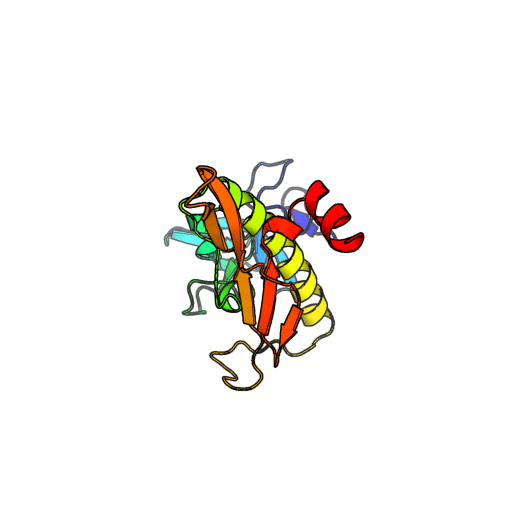 . ILE A 1 89 ? 12.706 -3.545 -5.925 1.00 96.44 89 ILE A O 1
ATOM 702 N N . PRO A 1 90 ? 11.997 -1.483 -5.357 1.00 94.62 90 PRO A N 1
ATOM 703 C CA . PRO A 1 90 ? 13.262 -0.813 -5.651 1.00 94.62 90 PRO A CA 1
ATOM 704 C C . PRO A 1 90 ? 14.437 -1.282 -4.807 1.00 94.62 90 PRO A C 1
ATOM 706 O O . PRO A 1 90 ? 14.251 -1.834 -3.720 1.00 94.62 90 PRO A O 1
ATOM 709 N N . ASN A 1 91 ? 15.649 -0.916 -5.231 1.00 93.44 91 ASN A N 1
ATOM 710 C CA . ASN A 1 91 ? 16.816 -1.007 -4.363 1.00 93.44 91 ASN A CA 1
ATOM 711 C C . ASN A 1 91 ? 16.661 -0.053 -3.165 1.00 93.44 91 ASN A C 1
ATOM 713 O O . ASN A 1 91 ? 16.719 1.168 -3.315 1.00 93.44 91 ASN A O 1
ATOM 717 N N . LEU A 1 92 ? 16.476 -0.619 -1.971 1.00 93.75 92 LEU A N 1
ATOM 718 C CA . LEU A 1 92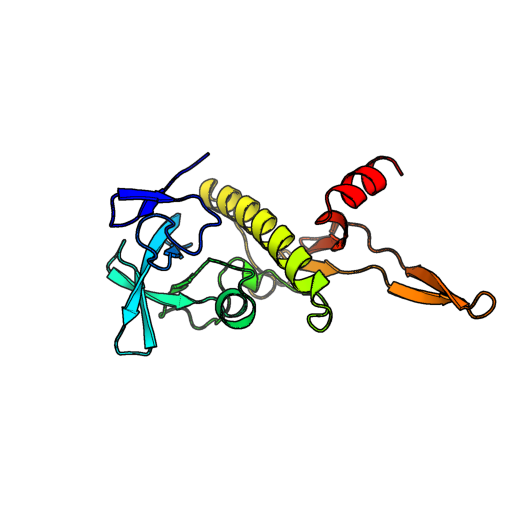 ? 16.233 0.132 -0.735 1.00 93.75 92 LEU A CA 1
ATOM 719 C C . LEU A 1 92 ? 17.513 0.673 -0.080 1.00 93.75 92 LEU A C 1
ATOM 721 O O . LEU A 1 92 ? 17.419 1.415 0.895 1.00 93.75 92 LEU A O 1
ATOM 725 N N . ASN A 1 93 ? 18.694 0.342 -0.616 1.00 93.25 93 ASN A N 1
ATOM 726 C CA . ASN A 1 93 ? 19.960 0.930 -0.165 1.00 93.25 93 ASN A CA 1
ATOM 727 C C . ASN A 1 93 ? 20.105 2.400 -0.592 1.00 93.25 93 ASN A C 1
ATOM 729 O O . ASN A 1 93 ? 20.920 3.120 -0.027 1.00 93.25 93 ASN A O 1
ATOM 733 N N . GLU A 1 94 ? 19.293 2.852 -1.551 1.00 91.88 94 GLU A N 1
ATOM 734 C CA . GLU A 1 94 ? 19.246 4.236 -2.010 1.00 91.88 94 GLU A CA 1
ATOM 735 C C . GLU A 1 94 ? 18.089 4.987 -1.324 1.00 91.88 94 GLU A C 1
ATOM 737 O O . GLU A 1 94 ? 16.918 4.748 -1.640 1.00 91.88 94 GLU A O 1
ATOM 742 N N . PRO A 1 95 ? 18.349 5.949 -0.415 1.00 91.44 95 PRO A N 1
ATOM 743 C CA . PRO A 1 95 ? 17.287 6.632 0.338 1.00 91.44 95 PRO A CA 1
ATOM 744 C C . PRO A 1 95 ? 16.258 7.346 -0.549 1.00 91.44 95 PRO A C 1
ATOM 746 O O . PRO A 1 95 ? 15.069 7.444 -0.227 1.00 91.44 95 PRO A O 1
ATOM 749 N N . LYS A 1 96 ? 16.705 7.828 -1.714 1.00 92.88 96 LYS A N 1
ATOM 750 C CA . LYS A 1 96 ? 15.840 8.439 -2.724 1.00 92.88 96 LYS A CA 1
ATOM 751 C C . LYS A 1 96 ? 14.769 7.460 -3.213 1.00 92.88 96 LYS A C 1
ATOM 753 O O . LYS A 1 96 ? 13.624 7.872 -3.409 1.00 92.88 96 LYS A O 1
ATOM 758 N N . ASN A 1 97 ? 15.108 6.182 -3.353 1.00 94.44 97 ASN A N 1
ATOM 759 C CA . ASN A 1 97 ? 14.202 5.163 -3.868 1.00 94.44 97 ASN A CA 1
ATOM 760 C C . ASN A 1 97 ? 13.060 4.881 -2.909 1.00 94.44 97 ASN A C 1
ATOM 762 O O . ASN A 1 97 ? 11.932 4.730 -3.363 1.00 94.44 97 ASN A O 1
ATOM 766 N N . ILE A 1 98 ? 13.297 4.946 -1.597 1.00 95.38 98 ILE A N 1
ATOM 767 C CA . ILE A 1 98 ? 12.233 4.837 -0.589 1.00 95.38 98 ILE A CA 1
ATOM 768 C C . ILE A 1 98 ? 11.192 5.951 -0.789 1.00 95.38 98 ILE A C 1
ATOM 770 O O . ILE A 1 98 ? 9.987 5.703 -0.764 1.00 95.38 98 ILE A O 1
ATOM 774 N N . THR A 1 99 ? 11.639 7.177 -1.083 1.00 94.50 99 THR A N 1
ATOM 775 C CA . THR A 1 99 ? 10.733 8.313 -1.331 1.00 94.50 99 THR A CA 1
ATOM 776 C C 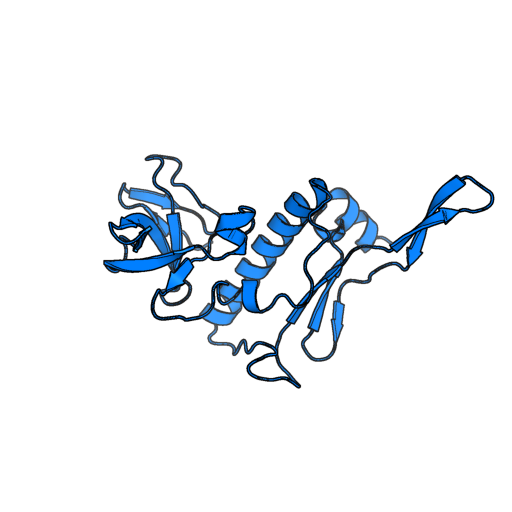. THR A 1 99 ? 9.932 8.149 -2.627 1.00 94.50 99 THR A C 1
ATOM 778 O O . THR A 1 99 ? 8.743 8.476 -2.672 1.00 94.50 99 THR A O 1
ATOM 781 N N . LEU A 1 100 ? 10.559 7.662 -3.703 1.00 95.44 100 LEU A N 1
ATOM 782 C CA . LEU A 1 100 ? 9.864 7.410 -4.974 1.00 95.44 100 LEU A CA 1
ATOM 783 C C . LEU A 1 100 ? 8.884 6.244 -4.846 1.00 95.44 100 LEU A C 1
ATOM 785 O O . LEU A 1 100 ? 7.737 6.346 -5.288 1.00 95.44 100 LEU A O 1
ATOM 789 N N . TRP A 1 101 ? 9.305 5.190 -4.153 1.00 96.94 101 TRP A N 1
ATOM 790 C CA . TRP A 1 101 ? 8.487 4.035 -3.837 1.00 96.94 101 TRP A CA 1
ATOM 791 C C . TRP A 1 101 ? 7.246 4.429 -3.046 1.00 96.94 101 TRP A C 1
ATOM 793 O O . TRP A 1 101 ? 6.147 4.099 -3.476 1.00 96.94 101 TRP A O 1
ATOM 803 N N . TYR A 1 102 ? 7.393 5.220 -1.975 1.00 95.88 102 TYR A N 1
ATOM 804 C CA . TYR A 1 102 ? 6.281 5.780 -1.196 1.00 95.88 102 TYR A CA 1
ATOM 805 C C . TYR A 1 102 ? 5.215 6.432 -2.088 1.00 95.88 102 TYR A C 1
ATOM 807 O O . TYR A 1 102 ? 4.016 6.189 -1.931 1.00 95.88 102 TYR A O 1
ATOM 815 N N . ARG A 1 103 ? 5.643 7.254 -3.054 1.00 95.44 103 ARG A N 1
ATOM 816 C CA . ARG A 1 103 ? 4.736 7.974 -3.962 1.00 95.44 103 ARG A CA 1
ATOM 817 C C . ARG A 1 103 ? 4.006 7.033 -4.917 1.00 95.44 103 ARG A C 1
ATOM 819 O O . ARG A 1 103 ? 2.805 7.203 -5.127 1.00 95.44 103 ARG A O 1
ATOM 826 N N . ILE A 1 104 ? 4.708 6.052 -5.479 1.00 96.25 104 ILE A N 1
ATOM 827 C CA . ILE A 1 104 ? 4.098 5.044 -6.357 1.00 96.25 104 ILE A CA 1
ATOM 828 C C . ILE A 1 104 ? 3.125 4.174 -5.571 1.00 96.25 104 ILE A C 1
ATOM 830 O O . ILE A 1 104 ? 2.005 3.941 -6.011 1.00 96.25 104 ILE A O 1
ATOM 834 N N . GLU A 1 105 ? 3.512 3.758 -4.374 1.00 97.44 105 GLU A N 1
ATOM 835 C CA . GLU A 1 105 ? 2.685 2.976 -3.469 1.00 97.44 105 GLU A CA 1
ATOM 836 C C . GLU A 1 105 ? 1.402 3.720 -3.073 1.00 97.44 105 GLU A C 1
ATOM 838 O O . GLU A 1 105 ? 0.322 3.128 -3.074 1.00 97.44 105 GLU A O 1
ATOM 843 N N . GLN A 1 106 ? 1.471 5.031 -2.822 1.00 95.38 106 GLN A N 1
ATOM 844 C CA . GLN A 1 106 ? 0.271 5.854 -2.645 1.00 95.38 106 GLN A CA 1
ATOM 845 C C . GLN A 1 106 ? -0.642 5.838 -3.879 1.00 95.38 106 GLN A C 1
ATOM 847 O O . GLN A 1 106 ? -1.848 5.614 -3.748 1.00 95.38 106 GLN A O 1
ATOM 852 N N . ALA A 1 107 ? -0.085 6.058 -5.074 1.00 94.62 107 ALA A N 1
ATOM 853 C CA . ALA A 1 107 ? -0.856 6.068 -6.317 1.00 94.62 107 ALA A CA 1
ATOM 854 C C . ALA A 1 107 ? -1.500 4.700 -6.599 1.00 94.62 107 ALA A C 1
ATOM 856 O O . ALA A 1 107 ? -2.693 4.625 -6.904 1.00 94.62 107 ALA A O 1
ATOM 857 N N . LYS A 1 108 ? -0.748 3.612 -6.404 1.00 97.06 108 LYS A N 1
ATOM 858 C CA . LYS A 1 108 ? -1.249 2.239 -6.505 1.00 97.06 108 LYS A CA 1
ATOM 859 C C . LYS A 1 108 ? -2.400 1.999 -5.529 1.00 97.06 108 LYS A C 1
ATOM 861 O O . LYS A 1 108 ? -3.436 1.482 -5.929 1.00 97.06 108 LYS A O 1
ATOM 866 N N . ARG A 1 109 ? -2.281 2.408 -4.262 1.00 96.69 109 ARG A N 1
ATOM 867 C CA . ARG A 1 109 ? -3.368 2.231 -3.281 1.00 96.69 109 ARG A CA 1
ATOM 868 C C . ARG A 1 109 ? -4.626 3.023 -3.631 1.00 96.69 109 ARG A C 1
ATOM 870 O O . ARG A 1 109 ? -5.719 2.528 -3.370 1.00 96.69 109 ARG A O 1
ATOM 877 N N . HIS A 1 110 ? -4.508 4.196 -4.257 1.00 94.12 110 HIS A N 1
ATOM 878 C CA . HIS A 1 110 ? -5.671 4.906 -4.806 1.00 94.12 110 HIS A CA 1
ATOM 879 C C . HIS A 1 110 ? -6.345 4.135 -5.953 1.00 94.12 110 HIS A C 1
ATOM 881 O O . HIS A 1 110 ? -7.577 4.048 -5.986 1.00 94.12 110 HIS A O 1
ATOM 887 N N . LEU A 1 111 ? -5.561 3.545 -6.863 1.00 94.88 111 LEU A N 1
ATOM 888 C CA . LEU A 1 111 ? -6.086 2.670 -7.916 1.00 94.88 111 LEU A CA 1
ATOM 889 C C . LEU A 1 111 ? -6.830 1.480 -7.298 1.00 94.88 111 LEU A C 1
ATOM 891 O O . LEU A 1 111 ? -8.008 1.279 -7.581 1.00 94.88 111 LEU A O 1
ATOM 895 N N . LEU A 1 112 ? -6.178 0.742 -6.399 1.00 96.00 112 LEU A N 1
ATOM 896 C CA . LEU A 1 112 ? -6.756 -0.444 -5.766 1.00 96.00 112 LEU A CA 1
ATOM 897 C C . LEU A 1 112 ? -8.010 -0.116 -4.956 1.00 96.00 112 LEU A C 1
ATOM 899 O O . LEU A 1 112 ? -9.006 -0.825 -5.054 1.00 96.00 112 LEU A O 1
ATOM 903 N N . TYR A 1 113 ? -8.007 0.997 -4.218 1.00 93.31 113 TYR A N 1
ATOM 904 C CA . TYR A 1 113 ? -9.199 1.495 -3.535 1.00 93.31 113 TYR A CA 1
ATOM 905 C C . TYR A 1 113 ? -10.387 1.662 -4.493 1.00 93.31 113 TYR A C 1
ATOM 907 O O . TYR A 1 113 ? -11.517 1.284 -4.168 1.00 93.31 113 TYR A O 1
ATOM 915 N N . THR A 1 114 ? -10.129 2.208 -5.682 1.00 93.12 114 THR A N 1
ATOM 916 C CA . THR A 1 114 ? -11.148 2.401 -6.718 1.00 93.12 114 THR A CA 1
ATOM 917 C C . THR A 1 114 ? -11.635 1.059 -7.259 1.00 93.12 114 THR A C 1
ATOM 919 O O . THR A 1 114 ? -12.841 0.824 -7.275 1.00 93.12 114 THR A O 1
ATOM 922 N N . LEU A 1 115 ? -10.723 0.145 -7.612 1.00 94.81 115 LEU A N 1
ATOM 923 C CA . LEU A 1 115 ? -11.072 -1.195 -8.100 1.00 94.81 115 LEU A CA 1
ATOM 924 C C . LEU A 1 115 ? -11.932 -1.963 -7.083 1.00 94.81 115 LEU A C 1
ATOM 926 O O . LEU A 1 115 ? -13.001 -2.462 -7.431 1.00 94.81 115 LEU A O 1
ATOM 930 N N . PHE A 1 116 ? -11.537 -1.964 -5.807 1.00 92.31 116 PHE A N 1
ATOM 931 C CA . PHE A 1 116 ? -12.305 -2.602 -4.734 1.00 92.31 116 PHE A CA 1
ATOM 932 C C . PHE A 1 116 ? -13.656 -1.930 -4.486 1.00 92.31 116 PHE A C 1
ATOM 934 O O . PHE A 1 116 ? -14.628 -2.599 -4.135 1.00 92.31 116 PHE A O 1
ATOM 941 N N . SER A 1 117 ? -13.753 -0.609 -4.642 1.00 91.00 117 SER A N 1
ATOM 942 C CA . SER A 1 117 ? -15.030 0.108 -4.511 1.00 91.00 117 SER A CA 1
ATOM 943 C C . SER A 1 117 ? -15.992 -0.224 -5.655 1.00 91.00 117 SER A C 1
ATOM 945 O O . SER A 1 117 ? -17.199 -0.277 -5.434 1.00 91.00 117 SER A O 1
ATOM 947 N N . LEU A 1 118 ? -15.457 -0.514 -6.844 1.00 94.38 118 LEU A N 1
ATOM 948 C CA . LEU A 1 118 ? -16.207 -0.961 -8.019 1.00 94.38 118 LEU A CA 1
ATOM 949 C C . LEU A 1 118 ? -16.462 -2.478 -8.049 1.00 94.38 118 LEU A C 1
ATOM 951 O O . LEU A 1 118 ? -17.076 -2.960 -8.993 1.00 94.38 118 LEU A O 1
ATOM 955 N N . HIS A 1 119 ? -16.022 -3.223 -7.028 1.00 93.06 119 HIS A N 1
ATOM 956 C CA . HIS A 1 119 ? -16.110 -4.689 -6.966 1.00 93.06 119 HIS A CA 1
ATOM 957 C C . HIS A 1 119 ? -15.437 -5.391 -8.158 1.00 93.06 119 HIS A C 1
ATOM 959 O O . HIS A 1 119 ? -15.843 -6.481 -8.557 1.00 93.06 119 HIS A O 1
ATOM 965 N N . LEU A 1 120 ? -14.395 -4.773 -8.722 1.00 94.00 120 LEU A N 1
ATOM 966 C CA . LEU A 1 120 ? -13.581 -5.399 -9.756 1.00 94.00 120 LEU A CA 1
ATOM 967 C C . LEU A 1 120 ? -12.608 -6.398 -9.113 1.00 94.00 120 LEU A C 1
ATOM 969 O O . LEU A 1 120 ? -12.026 -6.090 -8.066 1.00 94.00 120 LEU A O 1
ATOM 973 N N . PRO A 1 121 ? -12.417 -7.584 -9.716 1.00 90.81 121 PRO A N 1
ATOM 974 C CA . PRO A 1 121 ? -11.525 -8.594 -9.170 1.00 90.81 121 PRO A CA 1
ATOM 975 C C . PRO A 1 121 ? -10.070 -8.124 -9.250 1.00 90.81 121 PRO A C 1
ATOM 977 O O . PRO A 1 121 ? -9.606 -7.660 -10.290 1.00 90.81 121 PRO A O 1
ATOM 980 N N . VAL A 1 122 ? -9.341 -8.280 -8.146 1.00 94.25 122 VAL A N 1
ATOM 981 C CA . VAL A 1 122 ? -7.889 -8.084 -8.086 1.00 94.25 122 VAL A CA 1
ATOM 982 C C . VAL A 1 122 ? -7.296 -9.334 -7.456 1.00 94.25 122 VAL A C 1
ATOM 984 O O . VAL A 1 122 ? -7.258 -9.457 -6.235 1.00 94.25 122 VAL A O 1
ATOM 987 N N . LEU A 1 123 ? -6.885 -10.270 -8.305 1.00 94.38 123 LEU A N 1
ATOM 988 C CA . LEU A 1 123 ? -6.186 -11.486 -7.899 1.00 94.38 123 LEU A CA 1
ATOM 989 C C . LEU A 1 123 ? -4.690 -11.257 -8.053 1.00 94.38 123 LEU A C 1
ATOM 991 O O . LEU A 1 123 ? -4.264 -10.665 -9.045 1.00 94.38 123 LEU A O 1
ATOM 995 N N . ASN A 1 124 ? -3.894 -11.700 -7.089 1.00 94.19 124 ASN A N 1
ATOM 996 C CA . ASN A 1 124 ? -2.438 -11.631 -7.204 1.00 94.19 124 ASN A CA 1
ATOM 997 C C . ASN A 1 124 ? -1.876 -12.865 -7.939 1.00 94.19 124 ASN A C 1
ATOM 999 O O . ASN A 1 124 ? -2.584 -13.842 -8.174 1.00 94.19 124 ASN A O 1
ATOM 1003 N N . ARG A 1 125 ? -0.584 -12.839 -8.287 1.00 92.00 125 ARG A N 1
ATOM 1004 C CA . ARG A 1 125 ? 0.090 -13.949 -8.992 1.00 92.00 125 ARG A CA 1
ATOM 1005 C C . ARG A 1 125 ? 0.173 -15.264 -8.213 1.00 92.00 125 ARG A C 1
ATOM 1007 O O . ARG A 1 125 ? 0.341 -16.308 -8.830 1.00 92.00 125 ARG A O 1
ATOM 1014 N N . SER A 1 126 ? 0.057 -15.237 -6.889 1.00 89.94 126 SER A N 1
ATOM 1015 C CA . SER A 1 126 ? -0.003 -16.459 -6.080 1.00 89.94 126 SER A CA 1
ATOM 1016 C C . SER A 1 126 ? -1.379 -17.127 -6.156 1.00 89.94 126 SER A C 1
ATOM 1018 O O . SER A 1 126 ? -1.475 -18.335 -5.973 1.00 89.94 126 SER A O 1
ATOM 1020 N N . GLU A 1 127 ? -2.436 -16.353 -6.422 1.00 92.56 127 GLU A N 1
ATOM 1021 C CA . GLU A 1 127 ? -3.812 -16.843 -6.581 1.00 92.56 127 GLU A CA 1
ATOM 1022 C C . GLU A 1 127 ? -4.109 -17.245 -8.032 1.00 92.56 127 GLU A C 1
ATOM 1024 O O . GLU A 1 127 ? -4.674 -18.308 -8.274 1.00 92.56 127 GLU A O 1
ATOM 1029 N N . ASP A 1 128 ? -3.694 -16.419 -8.997 1.00 94.44 128 ASP A N 1
ATOM 1030 C CA . ASP A 1 128 ? -3.748 -16.721 -10.428 1.00 94.44 128 ASP A CA 1
ATOM 1031 C C . ASP A 1 128 ? -2.356 -16.516 -11.053 1.00 94.44 128 ASP A C 1
ATOM 1033 O O . ASP A 1 128 ? -1.984 -15.393 -11.414 1.00 94.44 128 ASP A O 1
ATOM 1037 N N . PRO A 1 129 ? -1.568 -17.593 -11.212 1.00 92.94 129 PRO A N 1
ATOM 1038 C CA . PRO A 1 129 ? -0.234 -17.504 -11.795 1.00 92.94 129 PRO A CA 1
ATOM 1039 C C . PRO A 1 129 ? -0.205 -16.967 -13.229 1.00 92.94 129 PRO A C 1
ATOM 1041 O O . PRO A 1 129 ? 0.813 -16.409 -13.640 1.00 92.94 129 PRO A O 1
ATOM 1044 N N . VAL A 1 130 ? -1.296 -17.095 -13.995 1.00 90.50 130 VAL A N 1
ATOM 1045 C CA . VAL A 1 130 ? -1.331 -16.782 -15.435 1.00 90.50 130 VAL A CA 1
ATOM 1046 C C . VAL A 1 130 ? -1.904 -15.391 -15.707 1.00 90.50 130 VAL A C 1
ATOM 1048 O O . VAL A 1 130 ? -1.321 -14.654 -16.505 1.00 90.50 130 VAL A O 1
ATOM 1051 N N . HIS A 1 131 ? -2.970 -14.988 -15.014 1.00 90.81 131 HIS A N 1
ATOM 1052 C CA . HIS A 1 131 ? -3.645 -13.697 -15.231 1.00 90.81 131 HIS A CA 1
ATOM 1053 C C . HIS A 1 131 ? -3.634 -12.770 -14.009 1.00 90.81 131 HIS A C 1
ATOM 1055 O O . HIS A 1 131 ? -4.191 -11.673 -14.068 1.00 90.81 131 HIS A O 1
ATOM 1061 N N . GLY A 1 132 ? -2.996 -13.179 -12.909 1.00 94.56 132 GLY A N 1
ATOM 1062 C CA . GLY A 1 132 ? -2.897 -12.379 -11.695 1.00 94.56 132 GLY A CA 1
ATOM 1063 C C . GLY A 1 132 ? -2.222 -11.027 -11.927 1.00 94.56 132 GLY A C 1
ATOM 1064 O O . GLY A 1 132 ? -1.266 -10.884 -12.695 1.00 94.56 132 GLY A O 1
ATOM 1065 N N . MET A 1 133 ? -2.712 -10.016 -11.221 1.00 96.62 133 MET A N 1
ATOM 1066 C CA . MET A 1 133 ? -2.138 -8.683 -11.220 1.00 96.62 133 MET A CA 1
ATOM 1067 C C . MET A 1 133 ? -0.825 -8.666 -10.431 1.00 96.62 133 MET A C 1
ATOM 1069 O O . MET A 1 133 ? -0.729 -9.216 -9.331 1.00 96.62 133 MET A O 1
ATOM 1073 N N . GLY A 1 134 ? 0.181 -7.993 -10.979 1.00 97.44 134 GLY A N 1
ATOM 1074 C CA . GLY A 1 134 ? 1.451 -7.743 -10.307 1.00 97.44 134 GLY A CA 1
ATOM 1075 C C . GLY A 1 134 ? 1.982 -6.350 -10.619 1.00 97.44 134 GLY A C 1
ATOM 1076 O O . GLY A 1 134 ? 1.666 -5.787 -11.663 1.00 97.44 134 GLY A O 1
ATOM 1077 N N . PHE A 1 135 ? 2.785 -5.797 -9.717 1.00 98.06 135 PHE A N 1
ATOM 1078 C CA . PHE A 1 135 ? 3.480 -4.529 -9.901 1.00 98.06 135 PHE A CA 1
ATOM 1079 C C . PHE A 1 135 ? 4.986 -4.728 -9.816 1.00 98.06 135 PHE A C 1
ATOM 1081 O O . PHE A 1 135 ? 5.487 -5.369 -8.890 1.00 98.06 135 PHE A O 1
ATOM 1088 N N . GLU A 1 136 ? 5.698 -4.124 -10.755 1.00 97.69 136 GLU A N 1
ATOM 1089 C CA . GLU A 1 136 ? 7.153 -4.090 -10.780 1.00 97.69 136 GLU A CA 1
ATOM 1090 C C . GLU A 1 136 ? 7.616 -2.639 -10.742 1.00 97.69 136 GLU A C 1
ATOM 1092 O O . GLU A 1 136 ? 7.357 -1.867 -11.665 1.00 97.69 136 GLU A O 1
ATOM 1097 N N . PHE A 1 137 ? 8.282 -2.250 -9.658 1.00 96.75 137 PHE A N 1
ATOM 1098 C CA . PHE A 1 137 ? 8.866 -0.920 -9.520 1.00 96.75 137 PHE A CA 1
ATOM 1099 C C . PHE A 1 137 ? 10.344 -1.005 -9.874 1.00 96.75 137 PHE A C 1
ATOM 1101 O O . PHE A 1 137 ? 11.147 -1.493 -9.081 1.00 96.75 137 PHE A O 1
ATOM 1108 N N . MET A 1 138 ? 10.677 -0.568 -11.083 1.00 94.94 138 MET A N 1
ATOM 1109 C CA . MET A 1 138 ? 11.997 -0.752 -11.679 1.00 94.94 138 MET A CA 1
ATOM 1110 C C . MET A 1 138 ? 12.707 0.586 -11.906 1.00 94.94 138 MET A C 1
ATOM 1112 O O . MET A 1 138 ? 12.093 1.655 -11.896 1.00 94.94 138 MET A O 1
ATOM 1116 N N . GLU A 1 139 ? 14.014 0.513 -12.123 1.00 91.62 139 GLU A N 1
ATOM 1117 C CA . GLU A 1 139 ? 14.895 1.651 -12.377 1.00 91.62 139 GLU A CA 1
ATOM 1118 C C . GLU A 1 139 ? 15.674 1.420 -13.663 1.00 91.62 139 GLU A C 1
ATOM 1120 O O . GLU A 1 139 ? 15.956 0.277 -14.022 1.00 91.62 139 GLU A O 1
ATOM 1125 N N . ASP A 1 140 ? 16.036 2.508 -14.338 1.00 89.69 140 ASP A N 1
ATOM 1126 C CA . ASP A 1 140 ? 16.945 2.430 -15.474 1.00 89.69 140 ASP A CA 1
ATOM 1127 C C . ASP A 1 140 ? 18.296 1.856 -15.025 1.00 89.69 140 ASP A C 1
ATOM 1129 O O . ASP A 1 140 ? 18.858 2.263 -14.005 1.00 89.69 140 ASP A O 1
ATOM 1133 N N . GLU A 1 141 ? 18.850 0.940 -15.814 1.00 85.00 141 GLU A N 1
ATOM 1134 C CA . GLU A 1 141 ? 20.195 0.430 -15.578 1.00 85.00 141 GLU A CA 1
ATOM 1135 C C . GLU A 1 141 ? 21.198 1.478 -16.062 1.00 85.00 141 GLU A C 1
ATOM 1137 O O . GLU A 1 141 ? 21.269 1.787 -17.257 1.00 85.00 141 GLU A O 1
ATOM 1142 N N . THR A 1 142 ? 21.987 2.027 -15.140 1.00 84.12 142 THR A N 1
ATOM 1143 C CA . THR A 1 142 ? 23.051 2.986 -15.452 1.00 84.12 142 THR A CA 1
ATOM 1144 C C . THR A 1 142 ? 24.429 2.380 -15.238 1.00 84.12 142 THR A C 1
ATOM 1146 O O . THR A 1 142 ? 24.637 1.636 -14.281 1.00 84.12 142 THR A O 1
ATOM 1149 N N . ALA A 1 143 ? 25.390 2.732 -16.084 1.00 81.12 143 ALA A N 1
ATOM 1150 C CA . ALA A 1 143 ? 26.788 2.355 -15.917 1.00 81.12 143 ALA A CA 1
ATOM 1151 C C . ALA A 1 143 ? 27.704 3.502 -16.343 1.00 81.12 143 ALA A C 1
ATOM 1153 O O . ALA A 1 143 ? 27.308 4.363 -17.123 1.00 81.12 143 ALA A O 1
ATOM 1154 N N . TYR A 1 144 ? 28.933 3.502 -15.838 1.00 80.00 144 TYR A N 1
ATOM 1155 C CA . TYR A 1 144 ? 29.953 4.412 -16.338 1.00 80.00 144 TYR A CA 1
ATOM 1156 C C . TYR A 1 144 ? 30.344 4.014 -17.760 1.00 80.00 144 TYR A C 1
ATOM 1158 O O . TYR A 1 144 ? 30.586 2.837 -18.037 1.00 80.00 144 TYR A O 1
ATOM 1166 N N . ASP A 1 145 ? 30.363 4.996 -18.652 1.00 78.94 145 ASP A N 1
ATOM 1167 C CA . ASP A 1 145 ? 30.923 4.852 -19.986 1.00 78.94 145 ASP A CA 1
ATOM 1168 C C . ASP A 1 145 ? 32.436 4.605 -19.881 1.00 78.94 145 ASP A C 1
ATOM 1170 O O . ASP A 1 145 ? 33.143 5.312 -19.157 1.00 78.94 145 ASP A O 1
ATOM 1174 N N . GLU A 1 146 ? 32.926 3.586 -20.588 1.00 77.38 146 GLU A N 1
ATOM 1175 C CA . GLU A 1 146 ? 34.324 3.140 -20.513 1.00 77.38 146 GLU A CA 1
ATOM 1176 C C . GLU A 1 146 ? 35.318 4.189 -21.036 1.00 77.38 146 GLU A C 1
ATOM 1178 O O . GLU A 1 146 ? 36.496 4.147 -20.677 1.00 77.38 146 GLU A O 1
ATOM 1183 N N . PHE A 1 147 ? 34.860 5.142 -21.853 1.00 80.12 147 PHE A N 1
ATOM 1184 C CA . PHE A 1 147 ? 35.700 6.144 -22.504 1.00 80.12 147 PHE A CA 1
ATOM 1185 C C . PHE A 1 147 ? 35.554 7.534 -21.884 1.00 80.12 147 PHE A C 1
ATOM 1187 O O . PHE A 1 147 ? 36.546 8.258 -21.787 1.00 80.12 147 PHE A O 1
ATOM 1194 N N . THR A 1 148 ? 34.346 7.926 -21.468 1.00 80.50 148 THR A N 1
ATOM 1195 C CA . THR A 1 148 ? 34.088 9.278 -20.934 1.00 80.50 148 THR A CA 1
ATOM 1196 C C . THR A 1 148 ? 34.042 9.338 -19.409 1.00 80.50 148 THR A C 1
ATOM 1198 O O . THR A 1 148 ? 34.100 10.430 -18.845 1.00 80.50 148 THR A O 1
ATOM 1201 N N . ASN A 1 149 ? 33.974 8.186 -18.725 1.00 75.94 149 ASN A N 1
ATOM 1202 C CA . ASN A 1 149 ? 33.747 8.085 -17.277 1.00 75.94 149 ASN A CA 1
ATOM 1203 C C . ASN A 1 149 ? 32.474 8.831 -16.814 1.00 75.94 149 ASN A C 1
ATOM 1205 O O . ASN A 1 149 ? 32.349 9.223 -15.652 1.00 75.94 149 ASN A O 1
ATOM 1209 N N . GLU A 1 150 ? 31.518 9.036 -17.725 1.00 82.44 150 GLU A N 1
ATOM 1210 C CA . GLU A 1 150 ? 30.209 9.613 -17.435 1.00 82.44 150 GLU A CA 1
ATOM 1211 C C . GLU A 1 150 ? 29.198 8.507 -17.137 1.00 82.44 150 GLU A C 1
ATOM 1213 O O . GLU A 1 150 ? 29.235 7.428 -17.728 1.00 82.44 150 GLU A O 1
ATOM 1218 N N . LEU A 1 151 ? 28.268 8.767 -16.218 1.00 78.38 151 LEU A N 1
ATOM 1219 C CA . LEU A 1 151 ? 27.201 7.821 -15.914 1.00 78.38 151 LEU A CA 1
ATOM 1220 C C . LEU A 1 151 ? 26.147 7.864 -17.033 1.00 78.38 151 LEU A C 1
ATOM 1222 O O . LEU A 1 151 ? 25.418 8.848 -17.165 1.00 78.38 151 LEU A O 1
ATOM 1226 N N . THR A 1 152 ? 26.054 6.795 -17.819 1.00 79.31 152 THR A N 1
ATOM 1227 C CA . THR A 1 152 ? 25.129 6.665 -18.951 1.00 79.31 152 THR A CA 1
ATOM 1228 C C . THR A 1 152 ? 24.056 5.611 -18.678 1.00 79.31 152 THR A C 1
ATOM 1230 O O . THR A 1 152 ? 24.263 4.649 -17.934 1.00 79.31 152 THR A O 1
ATOM 1233 N N . THR A 1 153 ? 22.870 5.790 -19.265 1.00 81.31 153 THR A N 1
ATOM 1234 C CA . THR A 1 153 ? 21.781 4.807 -19.186 1.00 81.31 153 THR A CA 1
ATOM 1235 C C . THR A 1 153 ? 22.022 3.691 -20.200 1.00 81.31 153 THR A C 1
ATOM 1237 O O . THR A 1 153 ? 21.904 3.915 -21.402 1.00 81.31 153 THR A O 1
ATOM 1240 N N . LYS A 1 154 ? 22.328 2.479 -19.724 1.00 82.06 154 LYS A N 1
ATOM 1241 C CA . LYS A 1 154 ? 22.490 1.281 -20.565 1.00 82.06 154 LYS A CA 1
ATOM 1242 C C . LYS A 1 154 ? 21.154 0.704 -21.006 1.00 82.06 154 LYS A C 1
ATOM 1244 O O . LYS A 1 154 ? 21.013 0.277 -22.149 1.00 82.06 154 LYS A O 1
ATOM 1249 N N . ARG A 1 155 ? 20.174 0.683 -20.102 1.00 83.50 155 ARG A N 1
ATOM 1250 C CA . ARG A 1 155 ? 18.836 0.167 -20.386 1.00 83.50 155 ARG A CA 1
ATOM 1251 C C . ARG A 1 155 ? 17.796 1.028 -19.701 1.00 83.50 155 ARG A C 1
ATOM 1253 O O . ARG A 1 155 ? 17.827 1.176 -18.484 1.00 83.50 155 ARG A O 1
ATOM 1260 N N . SER A 1 156 ? 16.869 1.564 -20.487 1.00 87.06 156 SER A N 1
ATOM 1261 C CA . SER A 1 156 ? 15.732 2.288 -19.936 1.00 87.06 156 SER A CA 1
ATOM 1262 C C . SER A 1 156 ? 14.558 1.351 -19.676 1.00 87.06 156 SER A C 1
ATOM 1264 O O . SER A 1 156 ? 14.251 0.467 -20.481 1.00 87.06 156 SER A O 1
ATOM 1266 N N . VAL A 1 157 ? 13.910 1.551 -18.535 1.00 90.50 157 VAL A N 1
ATOM 1267 C CA . VAL A 1 157 ? 12.656 0.906 -18.163 1.00 90.50 157 VAL A CA 1
ATOM 1268 C C . VAL A 1 157 ? 11.505 1.760 -18.671 1.00 90.50 157 VAL A C 1
ATOM 1270 O O . VAL A 1 157 ? 11.364 2.925 -18.297 1.00 90.50 157 VAL A O 1
ATOM 1273 N N . ILE A 1 158 ? 10.635 1.150 -19.468 1.00 90.06 158 ILE A N 1
ATOM 1274 C CA . ILE A 1 158 ? 9.403 1.776 -19.945 1.00 90.06 158 ILE A CA 1
ATOM 1275 C C . ILE A 1 158 ? 8.261 1.369 -19.013 1.00 90.06 158 ILE A C 1
ATOM 1277 O O . ILE A 1 158 ? 8.063 0.184 -18.745 1.00 90.06 158 ILE A O 1
ATOM 1281 N N . THR A 1 159 ? 7.494 2.346 -18.535 1.00 92.88 159 THR A N 1
ATOM 1282 C CA . THR A 1 159 ? 6.261 2.072 -17.793 1.00 92.88 159 THR A CA 1
ATOM 1283 C C . THR A 1 159 ? 5.189 1.550 -18.734 1.00 92.88 159 THR A C 1
ATOM 1285 O O . THR A 1 159 ? 4.932 2.117 -19.795 1.00 92.88 159 THR A O 1
ATOM 1288 N N . GLY A 1 160 ? 4.516 0.485 -18.328 1.00 94.06 160 GLY A N 1
ATOM 1289 C CA . GLY A 1 160 ? 3.497 -0.147 -19.145 1.00 94.06 160 GLY A CA 1
ATOM 1290 C C . GLY A 1 160 ? 2.862 -1.323 -18.432 1.00 94.06 160 GLY A C 1
ATOM 1291 O O . GLY A 1 160 ? 2.967 -1.478 -17.216 1.00 94.06 160 GLY A O 1
ATOM 1292 N N . HIS A 1 161 ? 2.180 -2.160 -19.200 1.00 95.12 161 HIS A N 1
ATOM 1293 C CA . HIS A 1 161 ? 1.640 -3.404 -18.684 1.00 95.12 161 HIS A CA 1
ATOM 1294 C C . HIS A 1 161 ? 1.751 -4.514 -19.724 1.00 95.12 161 HIS A C 1
ATOM 1296 O O . HIS A 1 161 ? 1.641 -4.266 -20.923 1.00 95.12 161 HIS A O 1
ATOM 1302 N N . ASN A 1 162 ? 1.942 -5.743 -19.256 1.00 93.75 162 ASN A N 1
ATOM 1303 C CA . ASN A 1 162 ? 1.934 -6.938 -20.085 1.00 93.75 162 ASN A CA 1
ATOM 1304 C C . ASN A 1 162 ? 1.318 -8.103 -19.305 1.00 93.75 162 ASN A C 1
ATOM 1306 O O . ASN A 1 162 ? 1.768 -8.429 -18.208 1.00 93.75 162 ASN A O 1
ATOM 1310 N N . ALA A 1 163 ? 0.271 -8.715 -19.863 1.00 91.31 163 ALA A N 1
ATOM 1311 C CA . ALA A 1 163 ? -0.386 -9.909 -19.323 1.00 91.31 163 ALA A CA 1
ATOM 1312 C C . ALA A 1 163 ? -0.754 -9.849 -17.821 1.00 91.31 163 ALA A C 1
ATOM 1314 O O . ALA A 1 163 ? -0.726 -10.874 -17.151 1.00 91.31 163 ALA A O 1
ATOM 1315 N N . GLY A 1 164 ? -1.082 -8.671 -17.274 1.00 92.00 164 GLY A N 1
ATOM 1316 C CA . GLY A 1 164 ? -1.424 -8.474 -15.854 1.00 92.00 164 GLY A CA 1
ATOM 1317 C C . GLY A 1 164 ? -0.276 -7.959 -14.975 1.00 92.00 164 GLY A C 1
ATOM 1318 O O . GLY A 1 164 ? -0.513 -7.545 -13.843 1.00 92.00 164 GLY A O 1
ATOM 1319 N N . ILE A 1 165 ? 0.959 -7.920 -15.480 1.00 96.56 165 ILE A N 1
ATOM 1320 C CA . ILE A 1 165 ? 2.073 -7.232 -14.815 1.00 96.56 165 ILE A CA 1
ATOM 1321 C C . ILE A 1 165 ? 2.085 -5.767 -15.235 1.00 96.56 165 ILE A C 1
ATOM 1323 O O . ILE A 1 165 ? 2.053 -5.472 -16.425 1.00 96.56 165 ILE A O 1
ATOM 1327 N N . ILE A 1 166 ? 2.121 -4.863 -14.262 1.00 96.75 166 ILE A N 1
ATOM 1328 C CA . ILE A 1 166 ? 2.223 -3.417 -14.445 1.00 96.75 166 ILE A CA 1
ATOM 1329 C C . ILE A 1 166 ? 3.628 -2.998 -14.014 1.00 96.75 166 ILE A C 1
ATOM 1331 O O . ILE A 1 166 ? 3.953 -3.009 -12.825 1.00 96.75 166 ILE A O 1
ATOM 1335 N N . THR A 1 167 ? 4.455 -2.618 -14.977 1.00 96.94 167 THR A N 1
ATOM 1336 C CA . THR A 1 167 ? 5.817 -2.140 -14.732 1.00 96.94 167 THR A CA 1
ATOM 1337 C C . THR A 1 167 ? 5.788 -0.622 -14.647 1.00 96.94 167 THR A C 1
ATOM 1339 O O . THR A 1 167 ? 5.200 0.031 -15.506 1.00 96.94 167 THR A O 1
ATOM 1342 N N . ILE A 1 168 ? 6.400 -0.053 -13.610 1.00 95.06 168 ILE A N 1
ATOM 1343 C CA . ILE A 1 168 ? 6.495 1.393 -13.391 1.00 95.06 168 ILE A CA 1
ATOM 1344 C C . ILE A 1 168 ? 7.962 1.757 -13.193 1.00 95.06 168 ILE A C 1
ATOM 1346 O O . ILE A 1 168 ? 8.607 1.267 -12.263 1.00 95.06 168 ILE A O 1
ATOM 1350 N N . ASN A 1 169 ? 8.470 2.661 -14.029 1.00 94.56 169 ASN A N 1
ATOM 1351 C CA . ASN A 1 169 ? 9.768 3.283 -13.806 1.00 94.56 169 ASN A CA 1
ATOM 1352 C C . ASN A 1 169 ? 9.679 4.229 -12.596 1.00 94.56 169 ASN A C 1
ATOM 1354 O O . ASN A 1 169 ? 8.847 5.141 -12.561 1.00 94.56 169 ASN A O 1
ATOM 1358 N N . LEU A 1 170 ? 10.549 4.046 -11.599 1.00 92.38 170 LEU A N 1
ATOM 1359 C CA . LEU A 1 170 ? 10.569 4.864 -10.382 1.00 92.38 170 LEU A CA 1
ATOM 1360 C C . LEU A 1 170 ? 10.659 6.366 -10.649 1.00 92.38 170 LEU A C 1
ATOM 1362 O O . LEU A 1 170 ? 10.116 7.170 -9.881 1.00 92.38 170 LEU A O 1
ATOM 1366 N N . LEU A 1 171 ? 11.326 6.763 -11.732 1.00 89.75 171 LEU A N 1
ATOM 1367 C CA . LEU A 1 171 ? 11.481 8.164 -12.098 1.00 89.75 171 LEU A CA 1
ATOM 1368 C C . LEU A 1 171 ? 10.149 8.840 -12.450 1.00 89.75 171 LEU A C 1
ATOM 1370 O O . LEU A 1 171 ? 10.041 10.054 -12.269 1.00 89.75 171 LEU A O 1
ATOM 1374 N N . GLU A 1 172 ? 9.096 8.101 -12.809 1.00 83.31 172 GLU A N 1
ATOM 1375 C CA . GLU A 1 172 ? 7.757 8.676 -13.007 1.00 83.31 172 GLU A CA 1
ATOM 1376 C C . GLU A 1 172 ? 7.131 9.241 -11.728 1.00 83.31 172 GLU A C 1
ATOM 1378 O O . GLU A 1 172 ? 6.208 10.069 -11.766 1.00 83.31 172 GLU A O 1
ATOM 1383 N N . ALA A 1 173 ? 7.628 8.817 -10.566 1.00 81.00 173 ALA A N 1
ATOM 1384 C CA . ALA A 1 173 ? 7.241 9.368 -9.275 1.00 81.00 173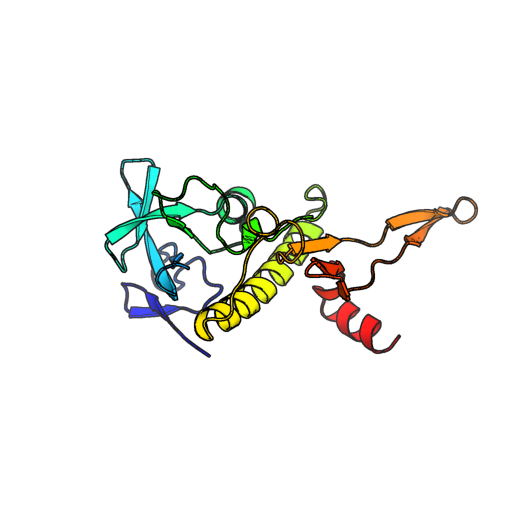 ALA A CA 1
ATOM 1385 C C . ALA A 1 173 ? 7.859 10.755 -9.010 1.00 81.00 173 ALA A C 1
ATOM 1387 O O . ALA A 1 173 ? 7.503 11.426 -8.029 1.00 81.00 173 ALA A O 1
ATOM 1388 N N . GLN A 1 174 ? 8.791 11.201 -9.861 1.00 80.19 174 GLN A N 1
ATOM 1389 C CA . GLN A 1 174 ? 9.349 12.550 -9.839 1.00 80.19 174 GLN A CA 1
ATOM 1390 C C . GLN A 1 174 ? 8.549 13.468 -10.771 1.00 80.19 174 GLN A C 1
ATOM 1392 O O . GLN A 1 174 ? 8.559 13.254 -11.981 1.00 80.19 174 GLN A O 1
ATOM 1397 N N . PRO A 1 175 ? 7.899 14.529 -10.251 1.00 70.75 175 PRO A N 1
ATOM 1398 C CA . PRO A 1 175 ? 7.096 15.433 -11.075 1.00 70.75 175 PRO A CA 1
ATOM 1399 C C . PRO A 1 175 ? 7.867 16.043 -12.251 1.00 70.75 175 PRO A C 1
ATOM 1401 O O . PRO A 1 175 ? 7.347 16.083 -13.360 1.00 70.75 175 PRO A O 1
ATOM 1404 N N . SER A 1 176 ? 9.118 16.457 -12.025 1.00 66.62 176 SER A N 1
ATOM 1405 C CA . SER A 1 176 ? 9.977 17.049 -13.057 1.00 66.62 176 SER A CA 1
ATOM 1406 C C . SER A 1 176 ? 10.326 16.065 -14.173 1.00 66.62 176 SER A C 1
ATOM 1408 O O . SER A 1 176 ? 10.318 16.440 -15.340 1.00 66.62 176 SER A O 1
ATOM 1410 N N . LYS A 1 177 ? 10.592 14.796 -13.836 1.00 67.62 177 LYS A N 1
ATOM 1411 C CA . LYS A 1 177 ? 10.902 13.769 -14.839 1.00 67.62 177 LYS A CA 1
ATOM 1412 C C . LYS A 1 177 ? 9.661 13.236 -15.544 1.00 67.62 177 LYS A C 1
ATOM 1414 O O . LYS A 1 177 ? 9.740 12.942 -16.726 1.00 67.62 177 LYS A O 1
ATOM 1419 N N . ARG A 1 178 ? 8.507 13.193 -14.870 1.00 60.09 178 ARG A N 1
ATOM 1420 C CA . ARG A 1 178 ? 7.234 12.783 -15.482 1.00 60.09 178 ARG A CA 1
ATOM 1421 C C . ARG A 1 178 ? 6.839 13.662 -16.668 1.00 60.09 178 ARG A C 1
ATOM 1423 O O . ARG A 1 178 ? 6.289 13.145 -17.629 1.00 60.09 178 ARG A O 1
ATOM 1430 N N . VAL A 1 179 ? 7.061 14.975 -16.579 1.00 60.44 179 VAL A N 1
ATOM 1431 C CA . VAL A 1 179 ? 6.768 15.892 -17.694 1.00 60.44 179 VAL A CA 1
ATOM 1432 C C . VAL A 1 179 ? 7.712 15.607 -18.859 1.00 60.44 179 VAL A C 1
ATOM 1434 O O . VAL A 1 179 ? 7.245 15.377 -19.965 1.00 60.44 179 VAL A O 1
ATOM 1437 N N . LYS A 1 180 ? 9.014 15.489 -18.576 1.00 62.38 180 LYS A N 1
ATOM 1438 C CA . LYS A 1 180 ? 10.030 15.193 -19.589 1.00 62.38 180 LYS A CA 1
ATOM 1439 C C . LYS A 1 180 ? 9.760 13.874 -20.335 1.00 62.38 180 LYS A C 1
ATOM 1441 O O . LYS A 1 180 ? 9.735 13.871 -21.552 1.00 62.38 180 LYS A O 1
ATOM 1446 N N . MET A 1 181 ? 9.434 12.794 -19.618 1.00 63.72 181 MET A N 1
ATOM 1447 C CA . MET A 1 181 ? 9.115 11.482 -20.214 1.00 63.72 181 MET A CA 1
ATOM 1448 C C . MET A 1 181 ? 7.798 11.444 -21.013 1.00 63.72 181 MET A C 1
ATOM 1450 O O . MET A 1 181 ? 7.505 10.435 -21.639 1.00 63.72 181 MET A O 1
ATOM 1454 N N . ARG A 1 182 ? 6.953 12.482 -20.934 1.00 59.91 182 ARG A N 1
ATOM 1455 C CA . ARG A 1 182 ? 5.729 12.594 -21.751 1.00 59.91 182 ARG A CA 1
ATOM 1456 C C . ARG A 1 182 ? 5.944 13.389 -23.033 1.00 59.91 182 ARG A C 1
ATOM 1458 O O . ARG A 1 182 ? 5.121 13.285 -23.936 1.00 59.91 182 ARG A O 1
ATOM 1465 N N . GLU A 1 183 ? 6.956 14.249 -23.046 1.00 63.28 183 GLU A N 1
ATOM 1466 C CA . GLU A 1 183 ? 7.278 15.138 -24.164 1.00 63.28 183 GLU A CA 1
ATOM 1467 C C . GLU A 1 183 ? 8.321 14.522 -25.111 1.00 63.28 183 GLU A C 1
ATOM 1469 O O . GLU A 1 183 ? 8.396 14.936 -26.266 1.00 63.28 183 GLU A O 1
ATOM 1474 N N . GLU A 1 184 ? 9.090 13.541 -24.624 1.00 47.09 184 GLU A N 1
ATOM 1475 C CA . GLU A 1 184 ? 10.073 12.727 -25.361 1.00 47.09 184 GLU A CA 1
ATOM 1476 C C . GLU A 1 184 ? 9.471 11.397 -25.835 1.00 47.09 184 GLU A C 1
ATOM 1478 O O . GLU A 1 184 ? 9.782 10.998 -26.982 1.00 47.09 184 GLU A O 1
#

Foldseek 3Di:
DDWAAEPVGDIHDDLDQADPPPRFGWAAELVVLHIFGWDQDPVRWIQGPPPRFTWHDQPCCVPQVLHRHTGGPVDPDSHPPQCLQEPAADDVVDVVSSVLSSLVSVVSVVVVSVCVVVVHDAAHCVRPVQQHAHEHADEFDWDQDPPPRDIDGPGGDDFDDDSRYTYDHSCCSPPVVVVVVVVD

Radius of gyration: 18.61 Å; chains: 1; bounding box: 52×35×50 Å